Protein AF-A0A381TWY5-F1 (afdb_monomer)

Foldseek 3Di:
DDDDPQKDKDKDFDPDDDPFDKKKWKWKAFLVQLEIEIEIPPAPDQDKDWDDVCVVPVVCNQHGIYIYGRADPPWDWDADPAGIKIFRDPPDDDDPPFDWDWDWDPHVQIKIKIWTWNDWAWRMKMKMWGQDPVRTIMIMIMTMTGYDIDTGMIDMHGPDPDPDDPPPPPPDDDDDDDDDDDDDDDDDDDDDDDDDDDDDDDDYDDDDDD

Radius of gyration: 29.08 Å; Cα contacts (8 Å, |Δi|>4): 363; chains: 1; bounding box: 80×57×69 Å

Organism: NCBI:txid408172

Sequen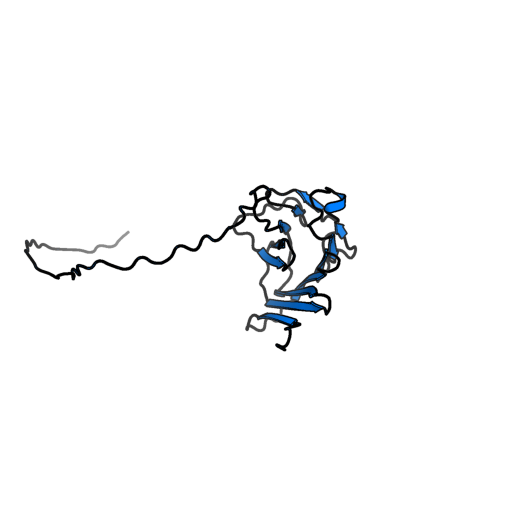ce (210 aa):
KMPVKTKASFEYKTERPVDAPVSQISLIHDLKTNMLLVSKSPVSSAIPQSFNPEAWDSQLHKYPEYLFDGFPATISMESFDAGIQFRIEEEVEIAKQTPFIEMVSPSDPSQKFKMYFKSGNVKSIKSVVKVRKSGSRKTVTRIDFIGEINPIAVHVSLNELPIGAPEKVRTSKEEEPTVGATEKVRTPKEEDDSEVDAKLNDMGGQRIDK

pLDDT: mean 78.01, std 25.11, range [26.86, 98.5]

Structure (mmCIF, N/CA/C/O backbone):
data_AF-A0A381TWY5-F1
#
_entry.id   AF-A0A381TWY5-F1
#
loop_
_atom_site.group_PDB
_atom_site.id
_atom_site.type_symbol
_atom_site.label_atom_id
_atom_site.label_alt_id
_atom_site.label_comp_id
_atom_site.label_asym_id
_atom_site.label_entity_id
_atom_site.label_seq_id
_atom_site.pdbx_PDB_ins_code
_atom_site.Cartn_x
_atom_site.Cartn_y
_atom_site.Cartn_z
_atom_site.occupancy
_atom_site.B_iso_or_equiv
_atom_site.auth_seq_id
_atom_site.auth_comp_id
_atom_site.auth_asym_id
_atom_site.auth_atom_id
_atom_site.pdbx_PDB_model_num
ATOM 1 N N . LYS A 1 1 ? 1.644 6.046 -36.984 1.00 53.06 1 LYS A N 1
ATOM 2 C CA . LYS A 1 1 ? 2.232 5.857 -35.632 1.00 53.06 1 LYS A CA 1
ATOM 3 C C . LYS A 1 1 ? 1.092 6.004 -34.626 1.00 53.06 1 LYS A C 1
ATOM 5 O O . LYS A 1 1 ? 0.533 7.090 -34.561 1.00 53.06 1 LYS A O 1
ATOM 10 N N . MET A 1 2 ? 0.656 4.932 -33.956 1.00 43.31 2 MET A N 1
ATOM 11 C CA . MET A 1 2 ? -0.440 5.042 -32.981 1.00 43.31 2 MET A CA 1
ATOM 12 C C . MET A 1 2 ? 0.017 5.884 -31.777 1.00 43.31 2 MET A C 1
ATOM 14 O O . MET A 1 2 ? 1.168 5.737 -31.354 1.00 43.31 2 MET A O 1
ATOM 18 N N . PRO A 1 3 ? -0.828 6.778 -31.237 1.00 58.69 3 PRO A N 1
ATOM 19 C CA . PRO A 1 3 ? -0.482 7.543 -30.049 1.00 58.69 3 PRO A CA 1
ATOM 20 C C . PRO A 1 3 ? -0.291 6.590 -28.863 1.00 58.69 3 PRO A C 1
ATOM 22 O O . PRO A 1 3 ? -1.192 5.836 -28.498 1.00 58.69 3 PRO A O 1
ATOM 25 N N . VAL A 1 4 ? 0.898 6.615 -28.260 1.00 67.62 4 VAL A N 1
ATOM 26 C CA . VAL A 1 4 ? 1.179 5.854 -27.038 1.00 67.62 4 VAL A CA 1
ATOM 27 C C . VAL A 1 4 ? 0.384 6.498 -25.904 1.00 67.62 4 VAL A C 1
ATOM 29 O O . VAL A 1 4 ? 0.617 7.660 -25.572 1.00 67.62 4 VAL A O 1
ATOM 32 N N . LYS A 1 5 ? -0.563 5.765 -25.305 1.00 70.75 5 LYS A N 1
ATOM 33 C CA . LYS A 1 5 ? -1.260 6.226 -24.097 1.00 70.75 5 LYS A CA 1
ATOM 34 C C . LYS A 1 5 ? -0.246 6.323 -22.956 1.00 70.75 5 LYS A C 1
ATOM 36 O O . LYS A 1 5 ? 0.219 5.316 -22.437 1.00 70.75 5 LYS A O 1
ATOM 41 N N . THR A 1 6 ? 0.097 7.545 -22.562 1.00 86.06 6 THR A N 1
ATOM 42 C CA . THR A 1 6 ? 1.070 7.826 -21.490 1.00 86.06 6 THR A CA 1
ATOM 43 C C . THR A 1 6 ? 0.428 7.940 -20.107 1.00 86.06 6 THR A C 1
ATOM 45 O O . THR A 1 6 ? 1.124 8.118 -19.104 1.00 86.06 6 THR A O 1
ATOM 48 N N . LYS A 1 7 ? -0.904 7.847 -20.036 1.00 91.38 7 LYS A N 1
ATOM 49 C CA . LYS A 1 7 ? -1.681 7.985 -18.807 1.00 91.38 7 LYS A CA 1
ATOM 50 C C . LYS A 1 7 ? -2.947 7.133 -18.872 1.00 91.38 7 LYS A C 1
ATOM 52 O O . LYS A 1 7 ? -3.658 7.165 -19.873 1.00 91.38 7 LYS A O 1
ATOM 57 N N . ALA A 1 8 ? -3.244 6.442 -17.779 1.00 91.44 8 ALA A N 1
ATOM 58 C CA . ALA A 1 8 ? -4.546 5.845 -17.501 1.00 91.44 8 ALA A CA 1
ATOM 59 C C . ALA A 1 8 ? -5.048 6.359 -16.147 1.00 91.44 8 ALA A C 1
ATOM 61 O O . ALA A 1 8 ? -4.241 6.629 -15.254 1.00 91.44 8 ALA A O 1
ATOM 62 N N . SER A 1 9 ? -6.360 6.526 -15.998 1.00 94.12 9 SER A N 1
ATOM 63 C CA . SER A 1 9 ? -6.973 6.979 -14.749 1.00 94.12 9 SER A CA 1
ATOM 64 C C . SER A 1 9 ? -8.269 6.240 -14.460 1.00 94.12 9 SER A C 1
ATOM 66 O O . SER A 1 9 ? -9.012 5.917 -15.382 1.00 94.12 9 SER A O 1
ATOM 68 N N . PHE A 1 10 ? -8.530 6.030 -13.177 1.00 92.69 10 PHE A N 1
ATOM 69 C CA . PHE A 1 10 ? -9.745 5.447 -12.629 1.00 92.69 10 PHE A CA 1
ATOM 70 C C . PHE A 1 10 ? -10.267 6.350 -11.510 1.00 92.69 10 PHE A C 1
ATOM 72 O O . PHE A 1 10 ? -9.474 6.884 -10.729 1.00 92.69 10 PHE A O 1
ATOM 79 N N . GLU A 1 11 ? -11.585 6.508 -11.428 1.00 95.88 11 GLU A N 1
ATOM 80 C CA . GLU A 1 11 ? -12.244 7.249 -10.359 1.00 95.88 11 GLU A CA 1
ATOM 81 C C . GLU A 1 11 ? -13.540 6.552 -9.940 1.00 95.88 11 GLU A C 1
ATOM 83 O O . GLU A 1 11 ? -14.356 6.170 -10.774 1.00 95.88 11 GLU A O 1
ATOM 88 N N . TYR A 1 12 ? -13.714 6.421 -8.629 1.00 93.31 12 TYR A N 1
ATOM 89 C CA . TYR A 1 12 ? -14.943 6.038 -7.951 1.00 93.31 12 TYR A CA 1
ATOM 90 C C . TYR A 1 12 ? -15.274 7.118 -6.921 1.00 93.31 12 TYR A C 1
ATOM 92 O O . TYR A 1 12 ? -14.377 7.618 -6.234 1.00 93.31 12 TYR A O 1
ATOM 100 N N . LYS A 1 13 ? -16.555 7.460 -6.781 1.00 93.06 13 LYS A N 1
ATOM 101 C CA . LYS A 1 13 ? -17.031 8.408 -5.774 1.00 93.06 13 LYS A CA 1
ATOM 102 C C . LYS A 1 13 ? -18.464 8.072 -5.372 1.00 93.06 13 LYS A C 1
ATOM 104 O O . LYS A 1 13 ? -19.284 7.739 -6.218 1.00 93.06 13 LYS A O 1
ATOM 109 N N . THR A 1 14 ? -18.757 8.199 -4.086 1.00 88.31 14 THR A N 1
ATOM 110 C CA . THR A 1 14 ? -20.124 8.131 -3.560 1.00 88.31 14 THR A CA 1
ATOM 111 C C . THR A 1 14 ? -20.886 9.426 -3.861 1.00 88.31 14 THR A C 1
ATOM 113 O O . THR A 1 14 ? -20.337 10.525 -3.771 1.00 88.31 14 THR A O 1
ATOM 116 N N . GLU A 1 15 ? -22.159 9.309 -4.238 1.00 80.81 15 GLU A N 1
ATOM 117 C CA . GLU A 1 15 ? -22.981 10.465 -4.635 1.00 80.81 15 GLU A CA 1
ATOM 118 C C . GLU A 1 15 ? -23.488 11.288 -3.448 1.00 80.81 15 GLU A C 1
ATOM 120 O O . GLU A 1 15 ? -23.804 12.467 -3.597 1.00 80.81 15 GLU A O 1
ATOM 125 N N . ARG A 1 16 ? -23.557 10.688 -2.253 1.00 71.31 16 ARG A N 1
ATOM 126 C CA . ARG A 1 16 ? -24.100 11.366 -1.076 1.00 71.31 16 ARG A CA 1
ATOM 127 C C . ARG A 1 16 ? -23.114 12.426 -0.577 1.00 71.31 16 ARG A C 1
ATOM 129 O O . ARG A 1 16 ? -21.971 12.082 -0.266 1.00 71.31 16 ARG A O 1
ATOM 136 N N . PRO A 1 17 ? -23.534 13.698 -0.450 1.00 66.31 17 PRO A N 1
ATOM 137 C CA . PRO A 1 17 ? -22.770 14.677 0.300 1.00 66.31 17 PRO A CA 1
ATOM 138 C C . PRO A 1 17 ? -22.699 14.185 1.741 1.00 66.31 17 PRO A C 1
ATOM 140 O O . PRO A 1 17 ? -23.728 13.980 2.383 1.00 66.31 17 PRO A O 1
ATOM 143 N N . VAL A 1 18 ? -21.488 13.951 2.232 1.00 69.81 18 VAL A N 1
ATOM 144 C CA . VAL A 1 18 ? -21.274 13.616 3.635 1.00 69.81 18 VAL A CA 1
ATOM 145 C C . VAL A 1 18 ? -20.377 14.680 4.224 1.00 69.81 18 VAL A C 1
ATOM 147 O O . VAL A 1 18 ? -19.217 14.812 3.821 1.00 69.81 18 VAL A O 1
ATOM 150 N N . ASP A 1 19 ? -20.948 15.436 5.155 1.00 71.38 19 ASP A N 1
ATOM 151 C CA . ASP A 1 19 ? -20.286 16.501 5.903 1.00 71.38 19 ASP A CA 1
ATOM 152 C C . ASP A 1 19 ? -19.608 15.911 7.150 1.00 71.38 19 ASP A C 1
ATOM 154 O O . ASP A 1 19 ? -19.902 16.247 8.293 1.00 71.38 19 ASP A O 1
ATOM 158 N N . ALA A 1 20 ? -18.759 14.911 6.915 1.00 73.06 20 ALA A N 1
ATOM 159 C CA . ALA A 1 20 ? -17.992 14.224 7.946 1.00 73.06 20 ALA A CA 1
ATOM 160 C C . ALA A 1 20 ? -16.4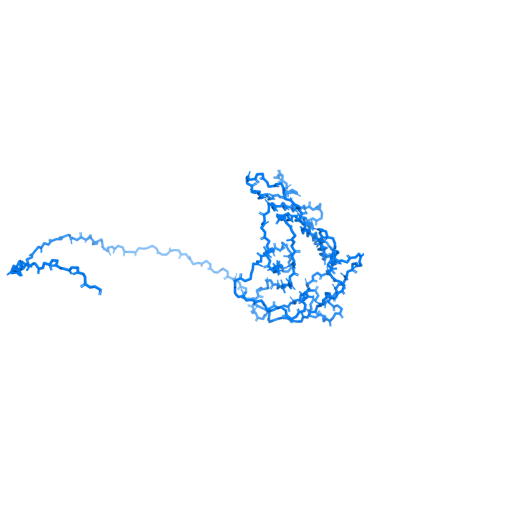90 14.412 7.692 1.00 73.06 20 ALA A C 1
ATOM 162 O O . ALA A 1 20 ? -16.089 14.602 6.534 1.00 73.06 20 ALA A O 1
ATOM 163 N N . PRO A 1 21 ? -15.653 14.306 8.743 1.00 76.56 21 PRO A N 1
ATOM 164 C CA . PRO A 1 21 ? -14.203 14.300 8.598 1.00 76.56 21 PRO A CA 1
ATOM 165 C C . PRO A 1 21 ? -13.758 13.291 7.538 1.00 76.56 21 PRO A C 1
ATOM 167 O O . PRO A 1 21 ? -14.343 12.215 7.419 1.00 76.56 21 PRO A O 1
ATOM 170 N N . VAL A 1 22 ? -12.737 13.640 6.758 1.00 86.62 22 VAL A N 1
ATOM 171 C CA . VAL A 1 22 ? -12.194 12.760 5.720 1.00 86.62 22 VAL A CA 1
ATOM 172 C C . VAL A 1 22 ? -10.827 12.271 6.155 1.00 86.62 22 VAL A C 1
ATOM 174 O O . VAL A 1 22 ? -9.908 13.073 6.305 1.00 86.62 22 VAL A O 1
ATOM 177 N N . SER A 1 23 ? -10.696 10.956 6.305 1.00 95.00 23 SER A N 1
ATOM 178 C CA . SER A 1 23 ? -9.384 10.313 6.363 1.00 95.00 23 SER A CA 1
ATOM 179 C C . SER A 1 23 ? -8.945 9.896 4.969 1.00 95.00 23 SER A C 1
ATOM 181 O O . SER A 1 23 ? -9.775 9.584 4.115 1.00 95.00 23 SER A O 1
ATOM 183 N N . GLN A 1 24 ? -7.640 9.854 4.736 1.00 96.56 24 GLN A N 1
ATOM 184 C CA . GLN A 1 24 ? -7.063 9.514 3.446 1.00 96.56 24 GLN A CA 1
ATOM 185 C C . GLN A 1 24 ? -5.972 8.458 3.590 1.00 96.56 24 GLN A C 1
ATOM 187 O O . GLN A 1 24 ? -5.116 8.560 4.466 1.00 96.56 24 GLN A O 1
ATOM 192 N N . ILE A 1 25 ? -5.969 7.500 2.664 1.00 97.88 25 ILE A N 1
ATOM 193 C CA . ILE A 1 25 ? -4.812 6.662 2.349 1.00 97.88 25 ILE A CA 1
ATOM 194 C C . ILE A 1 25 ? -4.313 7.033 0.951 1.00 97.88 25 ILE A C 1
ATOM 196 O O . ILE A 1 25 ? -5.089 7.090 -0.005 1.00 97.88 25 ILE A O 1
ATOM 200 N N . SER A 1 26 ? -3.013 7.276 0.812 1.00 97.81 26 SER A N 1
ATOM 201 C CA . SER A 1 26 ? -2.350 7.522 -0.469 1.00 97.81 26 SER A CA 1
ATOM 202 C C . SER A 1 26 ? -1.287 6.461 -0.715 1.00 97.81 26 SER A C 1
ATOM 204 O O . SER A 1 26 ? -0.476 6.189 0.160 1.00 97.81 26 SER A O 1
ATOM 206 N N . LEU A 1 27 ? -1.263 5.895 -1.920 1.00 97.75 27 LEU A N 1
ATOM 207 C CA . LEU A 1 27 ? -0.251 4.940 -2.358 1.00 97.75 27 LEU A CA 1
ATOM 208 C C . LEU A 1 27 ? 0.435 5.455 -3.611 1.00 97.75 27 LEU A C 1
ATOM 210 O O . LEU A 1 27 ? -0.218 5.773 -4.607 1.00 97.75 27 LEU A O 1
ATOM 214 N N . ILE A 1 28 ? 1.760 5.525 -3.570 1.00 97.50 28 ILE A N 1
ATOM 215 C CA . ILE A 1 28 ? 2.581 5.972 -4.688 1.00 97.50 28 ILE A CA 1
ATOM 216 C C . ILE A 1 28 ? 3.656 4.924 -4.948 1.00 97.50 28 ILE A C 1
ATOM 218 O O . ILE A 1 28 ? 4.624 4.843 -4.199 1.00 97.50 28 ILE A O 1
ATOM 222 N N . HIS A 1 29 ? 3.512 4.159 -6.032 1.00 96.50 29 HIS A N 1
ATOM 223 C CA . HIS A 1 29 ? 4.518 3.182 -6.456 1.00 96.50 29 HIS A CA 1
ATOM 224 C C . HIS A 1 29 ? 5.334 3.752 -7.610 1.00 96.50 29 HIS A C 1
ATOM 226 O O . HIS A 1 29 ? 4.797 4.012 -8.693 1.00 96.50 29 HIS A O 1
ATOM 232 N N . ASP A 1 30 ? 6.632 3.949 -7.404 1.00 96.56 30 ASP A N 1
ATOM 233 C CA . ASP A 1 30 ? 7.565 4.234 -8.492 1.00 96.56 30 ASP A CA 1
ATOM 234 C C . ASP A 1 30 ? 8.185 2.927 -8.991 1.00 96.56 30 ASP A C 1
ATOM 236 O O . ASP A 1 30 ? 9.113 2.396 -8.388 1.00 96.56 30 ASP A O 1
ATOM 240 N N . LEU A 1 31 ? 7.690 2.407 -10.118 1.00 94.62 31 LEU A N 1
ATOM 241 C CA . LEU A 1 31 ? 8.168 1.140 -10.684 1.00 94.62 31 LEU A CA 1
ATOM 242 C C . LEU A 1 31 ? 9.551 1.262 -11.336 1.00 94.62 31 LEU A C 1
ATOM 244 O O . LEU A 1 31 ? 10.085 0.267 -11.807 1.00 94.62 31 LEU A O 1
ATOM 248 N N . LYS A 1 32 ? 10.141 2.467 -11.404 1.00 94.31 32 LYS A N 1
ATOM 249 C CA . LYS A 1 32 ? 11.542 2.620 -11.821 1.00 94.31 32 LYS A CA 1
ATOM 250 C C . LYS A 1 32 ? 12.505 2.229 -10.698 1.00 94.31 32 LYS A C 1
ATOM 252 O O . LYS A 1 32 ? 13.530 1.627 -10.982 1.00 94.31 32 LYS A O 1
ATOM 257 N N . THR A 1 33 ? 12.204 2.632 -9.466 1.00 95.00 33 THR A N 1
ATOM 258 C CA . THR A 1 33 ? 13.042 2.376 -8.281 1.00 95.00 33 THR A CA 1
ATOM 259 C C . THR A 1 33 ? 12.492 1.251 -7.410 1.00 95.00 33 THR A C 1
ATOM 261 O O . THR A 1 33 ? 13.089 0.939 -6.395 1.00 95.00 33 THR A O 1
ATOM 264 N N . ASN A 1 34 ? 11.341 0.685 -7.785 1.00 95.44 34 ASN A N 1
ATOM 265 C CA . ASN A 1 34 ? 10.565 -0.270 -7.001 1.00 95.44 34 ASN A CA 1
ATOM 266 C C . ASN A 1 34 ? 10.331 0.189 -5.551 1.00 95.44 34 ASN A C 1
ATOM 268 O O . ASN A 1 34 ? 10.542 -0.561 -4.610 1.00 95.44 34 ASN A O 1
ATOM 272 N N . MET A 1 35 ? 9.891 1.436 -5.370 1.00 96.94 35 MET A N 1
ATOM 273 C CA . MET A 1 35 ? 9.595 1.999 -4.047 1.00 96.94 35 MET A CA 1
ATOM 274 C C . MET A 1 35 ? 8.107 2.331 -3.935 1.00 96.94 35 MET A C 1
ATOM 276 O O . MET A 1 35 ? 7.551 2.983 -4.829 1.00 96.94 35 MET A O 1
ATOM 280 N N . LEU A 1 36 ? 7.472 1.901 -2.846 1.00 97.56 36 LEU A N 1
ATOM 281 C CA . LEU A 1 36 ? 6.066 2.135 -2.535 1.00 97.56 36 LEU A CA 1
ATOM 282 C C . LEU A 1 36 ? 5.933 3.013 -1.284 1.00 97.56 36 LEU A C 1
ATOM 284 O O . LEU A 1 36 ? 6.167 2.571 -0.164 1.00 97.56 36 LEU A O 1
ATOM 288 N N . LEU A 1 37 ? 5.501 4.257 -1.481 1.00 98.31 37 LEU A N 1
ATOM 289 C CA . LEU A 1 37 ? 5.101 5.147 -0.392 1.00 98.31 37 LEU A CA 1
ATOM 290 C C . LEU A 1 37 ? 3.625 4.917 -0.063 1.00 98.31 37 LEU A C 1
ATOM 292 O O . LEU A 1 37 ? 2.772 5.031 -0.948 1.00 98.31 37 LEU A O 1
ATOM 296 N N . VAL A 1 38 ? 3.338 4.648 1.206 1.00 98.25 38 VAL A N 1
ATOM 297 C CA . VAL A 1 38 ? 1.997 4.503 1.769 1.00 98.25 38 VAL A CA 1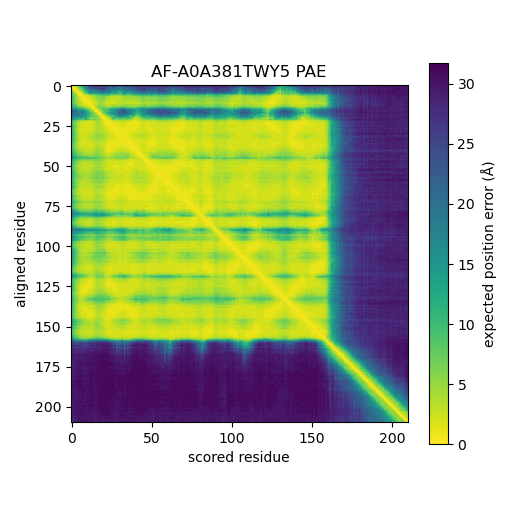
ATOM 298 C C . VAL A 1 38 ? 1.817 5.581 2.833 1.00 98.25 38 VAL A C 1
ATOM 300 O O . VAL A 1 38 ? 2.501 5.573 3.850 1.00 98.25 38 VAL A O 1
ATOM 303 N N . SER A 1 39 ? 0.893 6.510 2.613 1.00 98.19 39 SER A N 1
ATOM 304 C CA . SER A 1 39 ? 0.638 7.622 3.533 1.00 98.19 39 SER A CA 1
ATOM 305 C C . SER A 1 39 ? -0.776 7.561 4.095 1.00 98.19 39 SER A C 1
ATOM 307 O O . SER A 1 39 ? -1.715 7.269 3.351 1.00 98.19 39 SER A O 1
ATOM 309 N N . LYS A 1 40 ? -0.936 7.898 5.377 1.00 96.94 40 LYS A N 1
ATOM 310 C CA . LYS A 1 40 ? -2.227 8.054 6.057 1.00 96.94 40 LYS A CA 1
ATOM 311 C C . LYS A 1 40 ? -2.402 9.485 6.571 1.00 96.94 40 LYS A C 1
ATOM 313 O O . LYS A 1 40 ? -1.478 10.070 7.125 1.00 96.94 40 LYS A O 1
ATOM 318 N N . SER A 1 41 ? -3.607 10.031 6.428 1.00 96.00 41 SER A N 1
ATOM 319 C CA . SER A 1 41 ? -4.021 11.294 7.046 1.00 96.00 41 SER A CA 1
ATOM 320 C C . SER A 1 41 ? -5.405 11.138 7.696 1.00 96.00 41 SER A C 1
ATOM 322 O O . SER A 1 41 ? -6.269 10.528 7.065 1.00 96.00 41 SER A O 1
ATOM 324 N N . PRO A 1 42 ? -5.646 11.647 8.919 1.00 94.69 42 PRO A N 1
ATOM 325 C CA . PRO A 1 42 ? -4.666 12.267 9.815 1.00 94.69 42 PRO A CA 1
ATOM 326 C C . PRO A 1 42 ? -3.576 11.275 10.251 1.00 94.69 42 PRO A C 1
ATOM 328 O O . PRO A 1 42 ? -3.772 10.058 10.201 1.00 94.69 42 PRO A O 1
ATOM 331 N N . VAL A 1 43 ? -2.409 11.794 10.636 1.00 94.56 43 VAL A N 1
ATOM 332 C CA . VAL A 1 43 ? -1.250 10.971 11.009 1.00 94.56 43 VAL A CA 1
ATOM 333 C C . VAL A 1 43 ? -1.431 10.363 12.402 1.00 94.56 43 VAL A C 1
ATOM 335 O O . VAL A 1 43 ? -1.875 11.044 13.321 1.00 94.56 43 VAL A O 1
ATOM 338 N N . SER A 1 44 ? -1.078 9.088 12.567 1.00 90.88 44 SER A N 1
ATOM 339 C CA . SER A 1 44 ? -0.995 8.425 13.881 1.00 90.88 44 SER A CA 1
ATOM 340 C C . SER A 1 44 ? 0.374 8.624 14.545 1.00 90.88 44 SER A C 1
ATOM 342 O O . SER A 1 44 ? 0.477 8.628 15.765 1.00 90.88 44 SER A O 1
ATOM 344 N N . SER A 1 45 ? 1.424 8.814 13.744 1.00 91.69 45 SER A N 1
ATOM 345 C CA . SER A 1 45 ? 2.767 9.212 14.174 1.00 91.69 45 SER A CA 1
ATOM 346 C C . SER A 1 45 ? 3.354 10.173 13.146 1.00 91.69 45 SER A C 1
ATOM 348 O O . SER A 1 45 ? 3.064 10.058 11.956 1.00 91.69 45 SER A O 1
ATOM 350 N N . ALA A 1 46 ? 4.204 11.094 13.596 1.00 88.94 46 ALA A N 1
ATOM 351 C CA . ALA A 1 46 ? 4.957 11.991 12.721 1.00 88.94 46 ALA A CA 1
ATOM 352 C C . ALA A 1 46 ? 6.278 11.380 12.211 1.00 88.94 46 ALA A C 1
ATOM 354 O O . ALA A 1 46 ? 6.990 12.039 11.460 1.00 88.94 46 ALA A O 1
ATOM 355 N N . ILE A 1 47 ? 6.633 10.161 12.641 1.00 94.69 47 ILE A N 1
ATOM 356 C CA . ILE A 1 47 ? 7.896 9.495 12.291 1.00 94.69 47 ILE A CA 1
ATOM 357 C C . ILE A 1 47 ? 7.632 8.429 11.216 1.00 94.69 47 ILE A C 1
ATOM 359 O O . ILE A 1 47 ? 7.051 7.388 11.546 1.00 94.69 47 ILE A O 1
ATOM 363 N N . PRO A 1 48 ? 8.075 8.635 9.962 1.00 96.62 48 PRO A N 1
ATOM 364 C CA . PRO A 1 48 ? 7.951 7.630 8.912 1.00 96.62 48 PRO A CA 1
ATOM 365 C C . PRO A 1 48 ? 8.758 6.366 9.225 1.00 96.62 48 PRO A C 1
ATOM 367 O O . PRO A 1 48 ? 9.841 6.449 9.804 1.00 96.62 48 PRO A O 1
ATOM 370 N N . GLN A 1 49 ? 8.254 5.208 8.799 1.00 97.94 49 GLN A N 1
ATOM 371 C CA . GLN A 1 49 ? 8.913 3.907 8.948 1.00 97.94 49 GLN A CA 1
ATOM 372 C C . GLN A 1 49 ? 9.259 3.338 7.570 1.00 97.94 49 GLN A C 1
ATOM 374 O O . GLN A 1 49 ? 8.402 3.321 6.685 1.00 97.94 49 GLN A O 1
ATOM 379 N N . SER A 1 50 ? 10.499 2.880 7.384 1.00 98.06 50 SER A N 1
ATOM 380 C CA . SER A 1 50 ? 10.940 2.233 6.142 1.00 98.06 50 SER A CA 1
ATOM 381 C C . SER A 1 50 ? 11.196 0.747 6.361 1.00 98.06 50 SER A C 1
ATOM 383 O O . SER A 1 50 ? 11.762 0.353 7.381 1.00 98.06 50 SER A O 1
ATOM 385 N N . PHE A 1 51 ? 10.813 -0.063 5.379 1.00 98.38 51 PHE A N 1
ATOM 386 C CA . PHE A 1 51 ? 11.058 -1.496 5.351 1.00 98.38 51 PHE A CA 1
ATOM 387 C C . PHE A 1 51 ? 11.634 -1.893 3.999 1.00 98.38 51 PHE A C 1
ATOM 389 O O . PHE A 1 51 ? 11.017 -1.663 2.956 1.00 98.38 51 PHE A O 1
ATOM 396 N N . ASN A 1 52 ? 12.799 -2.537 4.031 1.00 97.69 52 ASN A N 1
ATOM 397 C CA . ASN A 1 52 ? 13.438 -3.124 2.863 1.00 97.69 52 ASN A CA 1
ATOM 398 C C . ASN A 1 52 ? 13.385 -4.661 2.978 1.00 97.69 52 ASN A C 1
ATOM 400 O O . ASN A 1 52 ? 14.199 -5.236 3.706 1.00 97.69 52 ASN A O 1
ATOM 404 N N . PRO A 1 53 ? 12.442 -5.332 2.287 1.00 96.94 53 PRO A N 1
ATOM 405 C CA . PRO A 1 53 ? 12.337 -6.787 2.314 1.00 96.94 53 PRO A CA 1
ATOM 406 C C . PRO A 1 53 ? 13.604 -7.501 1.843 1.00 96.94 53 PRO A C 1
ATOM 408 O O . PRO A 1 53 ? 13.963 -8.506 2.437 1.00 96.94 53 PRO A O 1
ATOM 411 N N . GLU A 1 54 ? 14.308 -6.980 0.833 1.00 96.38 54 GLU A N 1
ATOM 412 C CA . GLU A 1 54 ? 15.543 -7.587 0.311 1.00 96.38 54 GLU A CA 1
ATOM 413 C C . GLU A 1 54 ? 16.667 -7.592 1.354 1.00 96.38 54 GLU A C 1
ATOM 415 O O . GLU A 1 54 ? 17.435 -8.548 1.447 1.00 96.38 54 GLU A O 1
ATOM 420 N N . ALA A 1 55 ? 16.747 -6.533 2.165 1.00 96.69 55 ALA A N 1
ATOM 421 C CA . ALA A 1 55 ? 17.710 -6.453 3.259 1.00 96.69 55 ALA A CA 1
ATOM 422 C C . ALA A 1 55 ? 17.378 -7.419 4.409 1.00 96.69 55 ALA A C 1
ATOM 424 O O . ALA A 1 55 ? 18.274 -7.796 5.163 1.00 96.69 55 ALA A O 1
ATOM 425 N N . TRP A 1 56 ? 16.105 -7.799 4.555 1.00 95.19 56 TRP A N 1
ATOM 426 C CA . TRP A 1 56 ? 15.665 -8.788 5.537 1.00 95.19 56 TRP A CA 1
ATOM 427 C C . TRP A 1 56 ? 15.874 -10.224 5.036 1.00 95.19 56 TRP A C 1
ATOM 429 O O . TRP A 1 56 ? 16.435 -11.047 5.755 1.00 95.19 56 TRP A O 1
ATOM 439 N N . ASP A 1 57 ? 15.484 -10.500 3.791 1.00 93.88 57 ASP A N 1
ATOM 440 C CA . ASP A 1 57 ? 15.741 -11.749 3.081 1.00 93.88 57 ASP A CA 1
ATOM 441 C C . ASP A 1 57 ? 15.965 -11.467 1.586 1.00 93.88 57 ASP A C 1
ATOM 443 O O . ASP A 1 57 ? 15.083 -10.985 0.873 1.00 93.88 57 ASP A O 1
ATOM 447 N N . SER A 1 58 ? 17.144 -11.843 1.087 1.00 94.19 58 SER A N 1
ATOM 448 C CA . SER A 1 58 ? 17.536 -11.716 -0.325 1.00 94.19 58 SER A CA 1
ATOM 449 C C . SER A 1 58 ? 16.557 -12.357 -1.325 1.00 94.19 58 SER A C 1
ATOM 451 O O . SER A 1 58 ? 16.475 -11.933 -2.482 1.00 94.19 58 SER A O 1
ATOM 453 N N . GLN A 1 59 ? 15.777 -13.362 -0.913 1.00 92.00 59 GLN A N 1
ATOM 454 C CA . GLN A 1 59 ? 14.753 -13.971 -1.769 1.00 92.00 59 GLN A CA 1
ATOM 455 C C . GLN A 1 59 ? 13.589 -13.012 -2.060 1.00 92.00 59 GLN A C 1
ATOM 457 O O . GLN A 1 59 ? 12.872 -13.189 -3.044 1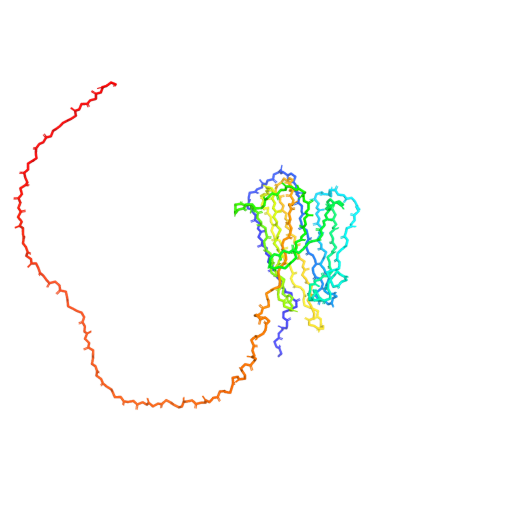.00 92.00 59 GLN A O 1
ATOM 462 N N . LEU A 1 60 ? 13.439 -11.948 -1.268 1.00 93.31 60 LEU A N 1
ATOM 463 C CA . LEU A 1 60 ? 12.389 -10.942 -1.401 1.00 93.31 60 LEU A CA 1
ATOM 464 C C . LEU A 1 60 ? 12.787 -9.749 -2.289 1.00 93.31 60 LEU A C 1
ATOM 466 O O . LEU A 1 60 ? 12.049 -8.769 -2.332 1.00 93.31 60 LEU A O 1
ATOM 470 N N . HIS A 1 61 ? 13.884 -9.830 -3.053 1.00 93.25 61 HIS A N 1
ATOM 471 C CA . HIS A 1 61 ? 14.383 -8.769 -3.956 1.00 93.25 61 HIS A CA 1
ATOM 472 C C . HIS A 1 61 ? 13.365 -8.234 -4.986 1.00 93.25 61 HIS A C 1
ATOM 474 O O . HIS A 1 61 ? 13.553 -7.168 -5.569 1.00 93.25 61 HIS A O 1
ATOM 480 N N . LYS A 1 62 ? 12.275 -8.964 -5.246 1.00 93.81 62 LYS A N 1
ATOM 481 C CA . LYS A 1 62 ? 11.191 -8.516 -6.138 1.00 93.81 62 LYS A CA 1
ATOM 482 C C . LYS A 1 62 ? 10.142 -7.649 -5.437 1.00 93.81 62 LYS A C 1
ATOM 484 O O . LYS A 1 62 ? 9.393 -6.934 -6.107 1.00 93.81 62 LYS A O 1
ATOM 489 N N . TYR A 1 63 ? 10.061 -7.702 -4.108 1.00 95.75 63 TYR A N 1
ATOM 490 C CA . TYR A 1 63 ? 9.191 -6.816 -3.341 1.00 95.75 63 TYR A CA 1
ATOM 491 C C . TYR A 1 63 ? 9.758 -5.389 -3.351 1.00 95.75 63 TYR A C 1
ATOM 493 O O . TYR A 1 63 ? 10.973 -5.209 -3.403 1.00 95.75 63 TYR A O 1
ATOM 501 N N . PRO A 1 64 ? 8.900 -4.357 -3.330 1.00 96.0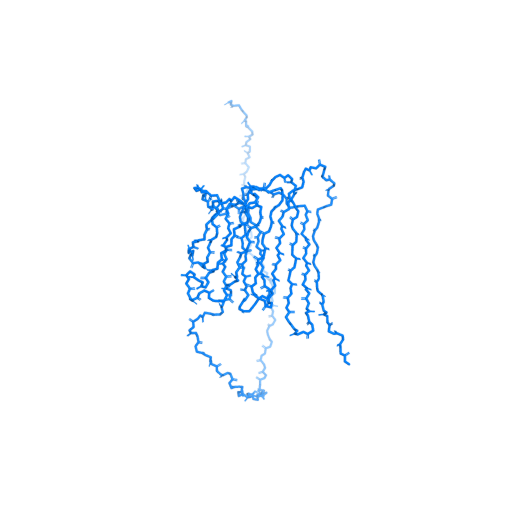0 64 PRO A N 1
ATOM 502 C CA . PRO A 1 64 ? 9.372 -2.987 -3.242 1.00 96.00 64 PRO A CA 1
ATOM 503 C C . PRO A 1 64 ? 9.965 -2.671 -1.870 1.00 96.00 64 PRO A C 1
ATOM 505 O O . PRO A 1 64 ? 9.652 -3.325 -0.877 1.00 96.00 64 PRO A O 1
ATOM 508 N N . GLU A 1 65 ? 10.741 -1.594 -1.806 1.00 97.75 65 GLU A N 1
ATOM 509 C CA . GLU A 1 65 ? 10.964 -0.885 -0.547 1.00 97.75 65 GLU A CA 1
ATOM 510 C C . GLU A 1 65 ? 9.671 -0.158 -0.150 1.00 97.75 65 GLU A C 1
ATOM 512 O O . GLU A 1 65 ? 9.036 0.497 -0.987 1.00 97.75 65 GLU A O 1
ATOM 517 N N . TYR A 1 66 ? 9.271 -0.266 1.115 1.00 98.19 66 TYR A N 1
ATOM 518 C CA . TYR A 1 66 ? 8.057 0.357 1.634 1.00 98.19 66 TYR A CA 1
ATOM 519 C C . TYR A 1 66 ? 8.402 1.510 2.553 1.00 98.19 66 TYR A C 1
ATOM 521 O O . TYR A 1 66 ? 9.157 1.339 3.503 1.00 98.19 66 TYR A O 1
ATOM 529 N N . LEU A 1 67 ? 7.767 2.654 2.323 1.00 98.44 67 LEU A N 1
ATOM 530 C CA . LEU A 1 67 ? 7.814 3.795 3.226 1.00 98.44 67 LEU A CA 1
ATOM 531 C C . LEU A 1 67 ? 6.402 4.063 3.745 1.00 98.44 67 LEU A C 1
ATOM 533 O O . LEU A 1 67 ? 5.526 4.451 2.972 1.00 98.44 67 LEU A O 1
ATOM 537 N N . PHE A 1 68 ? 6.183 3.854 5.038 1.00 98.50 68 PHE A N 1
ATOM 538 C CA . PHE A 1 68 ? 4.928 4.155 5.717 1.00 98.50 68 PHE A CA 1
ATOM 539 C C . PHE A 1 68 ? 5.025 5.513 6.411 1.00 98.50 68 PHE A C 1
ATOM 541 O O . PHE A 1 68 ? 5.861 5.714 7.287 1.00 98.50 68 PHE A O 1
ATOM 548 N N . ASP A 1 69 ? 4.147 6.437 6.031 1.00 98.31 69 ASP A N 1
ATOM 549 C CA . ASP A 1 69 ? 4.066 7.790 6.580 1.00 98.31 69 ASP A CA 1
ATOM 550 C C . ASP A 1 69 ? 2.684 8.035 7.205 1.00 98.31 69 ASP A C 1
ATOM 552 O O . ASP A 1 69 ? 1.648 7.721 6.615 1.00 98.31 69 ASP A O 1
ATOM 556 N N . GLY A 1 70 ? 2.647 8.560 8.426 1.00 97.12 70 GLY A N 1
ATOM 557 C CA . GLY A 1 70 ? 1.404 8.757 9.174 1.00 97.12 70 GLY A CA 1
ATOM 558 C C . GLY A 1 70 ? 0.802 7.499 9.815 1.00 97.12 70 GLY A C 1
ATOM 559 O O . GLY A 1 70 ? -0.331 7.553 10.299 1.00 97.12 70 GLY A O 1
ATOM 560 N N . PHE A 1 71 ? 1.535 6.384 9.852 1.00 97.19 71 PHE A N 1
ATOM 561 C CA . PHE A 1 71 ? 1.168 5.149 10.564 1.00 97.19 71 PHE A CA 1
ATOM 562 C C . PHE A 1 71 ? 1.799 5.110 11.968 1.00 97.19 71 PHE A C 1
ATOM 564 O O . PHE A 1 71 ? 2.749 5.852 12.210 1.00 97.19 71 PHE A O 1
ATOM 571 N N . PRO A 1 72 ? 1.295 4.292 12.913 1.00 95.50 72 PRO A N 1
ATOM 572 C CA . PRO A 1 72 ? 1.955 4.066 14.199 1.00 95.50 72 PRO A CA 1
ATOM 573 C C . PRO A 1 72 ? 3.431 3.682 14.033 1.00 95.50 72 PRO A C 1
ATOM 575 O O . PRO A 1 72 ? 3.772 2.900 13.151 1.00 95.50 72 PRO A O 1
ATOM 578 N N . ALA A 1 73 ? 4.303 4.194 14.906 1.00 94.44 73 ALA A N 1
ATOM 579 C CA . ALA A 1 73 ? 5.733 3.860 14.881 1.00 94.44 73 ALA A CA 1
ATOM 580 C C . ALA A 1 73 ? 6.021 2.394 15.264 1.00 94.44 73 ALA A C 1
ATOM 582 O O . ALA A 1 73 ? 7.126 1.914 15.053 1.00 94.44 73 ALA A O 1
ATOM 583 N N . THR A 1 74 ? 5.028 1.696 15.817 1.00 94.25 74 THR A N 1
ATOM 584 C CA . THR A 1 74 ? 5.073 0.276 16.190 1.00 94.25 74 THR A CA 1
ATOM 585 C C . THR A 1 74 ? 4.784 -0.668 15.022 1.00 94.25 74 THR A C 1
ATOM 587 O O . THR A 1 74 ? 4.793 -1.882 15.212 1.00 94.25 74 THR A O 1
ATOM 590 N N . ILE A 1 75 ? 4.512 -0.144 13.818 1.00 96.56 75 ILE A N 1
ATOM 591 C CA . ILE A 1 75 ? 4.343 -0.985 12.630 1.00 96.56 75 ILE A CA 1
ATOM 592 C C . ILE A 1 75 ? 5.580 -1.870 12.434 1.00 96.56 75 ILE A C 1
ATOM 594 O O . ILE A 1 75 ? 6.715 -1.408 12.542 1.00 96.56 75 ILE A O 1
ATOM 598 N N . SER A 1 76 ? 5.359 -3.146 12.141 1.00 96.00 76 SER A N 1
ATOM 599 C CA . SER A 1 76 ? 6.423 -4.133 11.945 1.00 96.00 76 SER A CA 1
ATOM 600 C C . SER A 1 76 ? 6.187 -4.948 10.680 1.00 96.00 76 SER A C 1
ATOM 602 O O . SER A 1 76 ? 5.058 -5.049 10.203 1.00 96.00 76 SER A O 1
ATOM 604 N N . MET A 1 77 ? 7.264 -5.504 10.125 1.00 97.31 77 MET A N 1
ATOM 605 C CA . MET A 1 77 ? 7.234 -6.394 8.965 1.00 97.31 77 MET A CA 1
ATOM 606 C C . MET A 1 77 ? 7.525 -7.826 9.414 1.00 97.31 77 MET A C 1
ATOM 608 O O . MET A 1 77 ? 8.492 -8.062 10.135 1.00 97.31 77 MET A O 1
ATOM 612 N N . GLU A 1 78 ? 6.706 -8.769 8.963 1.00 94.38 78 GLU A N 1
ATOM 613 C CA . GLU A 1 78 ? 6.808 -10.194 9.279 1.00 94.38 78 GLU A CA 1
ATOM 614 C C . GLU A 1 78 ? 6.506 -11.063 8.049 1.00 94.38 78 GLU A C 1
ATOM 616 O O . GLU A 1 78 ? 5.968 -10.588 7.041 1.00 94.38 78 GLU A O 1
ATOM 621 N N . SER A 1 79 ? 6.865 -12.346 8.111 1.00 89.94 79 SER A N 1
ATOM 622 C CA . SER A 1 79 ? 6.487 -13.319 7.085 1.00 89.94 79 SER A CA 1
ATOM 623 C C . SER A 1 79 ? 5.021 -13.705 7.247 1.00 89.94 79 SER A C 1
ATOM 625 O O . SER A 1 79 ? 4.482 -13.746 8.351 1.00 89.94 79 SER A O 1
ATOM 627 N N . PHE A 1 80 ? 4.378 -14.016 6.128 1.00 86.62 80 PHE A N 1
ATOM 628 C CA . PHE A 1 80 ? 3.008 -14.510 6.079 1.00 86.62 80 PHE A CA 1
ATOM 629 C C . PHE A 1 80 ? 2.911 -15.617 5.022 1.00 86.62 80 PHE A C 1
ATOM 631 O O . PHE A 1 80 ? 3.676 -15.610 4.061 1.00 86.62 80 PHE A O 1
ATOM 638 N N . ASP A 1 81 ? 1.957 -16.543 5.154 1.00 80.44 81 ASP A N 1
ATOM 639 C CA . ASP A 1 81 ? 1.844 -17.755 4.318 1.00 80.44 81 ASP A CA 1
ATOM 640 C C . ASP A 1 81 ? 1.947 -17.509 2.799 1.00 80.44 81 ASP A C 1
ATOM 642 O O . ASP A 1 81 ? 2.418 -18.366 2.055 1.00 80.44 81 ASP A O 1
ATOM 646 N N . ALA A 1 82 ? 1.511 -16.338 2.323 1.00 82.75 82 ALA A N 1
ATOM 647 C CA . ALA A 1 82 ? 1.512 -15.962 0.907 1.00 82.75 82 ALA A CA 1
ATOM 648 C C . ALA A 1 82 ? 2.462 -14.794 0.555 1.00 82.75 82 ALA A C 1
ATOM 650 O O . ALA A 1 82 ? 2.332 -14.208 -0.523 1.00 82.75 82 ALA A O 1
ATOM 651 N N . GLY A 1 83 ? 3.379 -14.410 1.449 1.00 92.94 83 GLY A N 1
ATOM 652 C CA . GLY A 1 83 ? 4.333 -13.325 1.216 1.00 92.94 83 GLY A CA 1
ATOM 653 C C . GLY A 1 83 ? 4.786 -12.622 2.493 1.00 92.94 83 GLY A C 1
ATOM 654 O O . GLY A 1 83 ? 5.311 -13.251 3.407 1.00 92.94 83 GLY A O 1
ATOM 655 N N . ILE A 1 84 ? 4.594 -11.304 2.548 1.00 96.19 84 ILE A N 1
ATOM 656 C CA . ILE A 1 84 ? 4.938 -10.490 3.720 1.00 96.19 84 ILE A CA 1
ATOM 657 C C . ILE A 1 84 ? 3.698 -9.812 4.289 1.00 96.19 84 ILE A C 1
ATOM 659 O O . ILE A 1 84 ? 2.748 -9.499 3.562 1.00 96.19 84 ILE A O 1
ATOM 663 N N . GLN A 1 85 ? 3.728 -9.552 5.587 1.00 95.88 85 GLN A N 1
ATOM 664 C CA . GLN A 1 85 ? 2.708 -8.805 6.298 1.00 95.88 85 GLN A CA 1
ATOM 665 C C . GLN A 1 85 ? 3.340 -7.609 7.007 1.00 95.88 85 GLN A C 1
ATOM 667 O O . GLN A 1 85 ? 4.422 -7.708 7.578 1.00 95.88 85 GLN A O 1
ATOM 672 N N . PHE A 1 86 ? 2.636 -6.481 6.986 1.00 97.44 86 PHE A N 1
ATOM 673 C CA . PHE A 1 86 ? 2.886 -5.370 7.891 1.00 97.44 86 PHE A CA 1
ATOM 674 C C . PHE A 1 86 ? 1.819 -5.378 8.973 1.00 97.44 86 PHE A C 1
ATOM 676 O O . PHE A 1 86 ? 0.635 -5.198 8.670 1.00 97.44 86 PHE A O 1
ATOM 683 N N . ARG A 1 87 ? 2.222 -5.585 10.223 1.00 95.94 87 ARG A N 1
ATOM 684 C CA . ARG A 1 87 ? 1.332 -5.515 11.381 1.00 95.94 87 ARG A CA 1
ATOM 685 C C . ARG A 1 87 ? 1.315 -4.079 11.884 1.00 95.94 87 ARG A C 1
ATOM 687 O O . ARG A 1 87 ? 2.361 -3.555 12.249 1.00 95.94 87 ARG A O 1
ATOM 694 N N . ILE A 1 88 ? 0.153 -3.430 11.828 1.00 95.81 88 ILE A N 1
ATOM 695 C CA . ILE A 1 88 ? -0.015 -2.012 12.192 1.00 95.81 88 ILE A CA 1
ATOM 696 C C . ILE A 1 88 ? -0.583 -1.895 13.604 1.00 95.81 88 ILE A C 1
ATOM 698 O O . ILE A 1 88 ? -0.156 -1.032 14.368 1.00 95.81 88 ILE A O 1
ATOM 702 N N . GLU A 1 89 ? -1.527 -2.771 13.942 1.00 91.12 89 GLU A N 1
ATOM 703 C CA . GLU A 1 89 ? -2.075 -2.898 15.284 1.00 91.12 89 GLU A CA 1
ATOM 704 C C . GLU A 1 89 ? -1.755 -4.280 15.859 1.00 91.12 89 GLU A C 1
ATOM 706 O O . GLU A 1 89 ? -1.892 -5.299 15.178 1.00 91.12 89 GLU A O 1
ATOM 711 N N . GLU A 1 90 ? -1.294 -4.305 17.107 1.00 81.25 90 GLU A N 1
ATOM 712 C CA . GLU A 1 90 ? -0.974 -5.538 17.822 1.00 81.25 90 GLU A CA 1
ATOM 713 C C . GLU A 1 90 ? -2.258 -6.250 18.276 1.00 81.25 90 GLU A C 1
ATOM 715 O O . GLU A 1 90 ? -3.278 -5.615 18.524 1.00 81.25 90 GLU A O 1
ATOM 720 N N . GLU A 1 91 ? -2.207 -7.582 18.371 1.00 78.12 91 GLU A N 1
ATOM 721 C CA . GLU A 1 91 ? -3.267 -8.419 18.967 1.00 78.12 91 GLU A CA 1
ATOM 722 C C . GLU A 1 91 ? -4.651 -8.383 18.280 1.00 78.12 91 GLU A C 1
ATOM 724 O O . GLU A 1 91 ? -5.627 -8.904 18.818 1.00 78.12 91 GLU A O 1
ATOM 729 N N . VAL A 1 92 ? -4.761 -7.837 17.063 1.00 84.25 92 VAL A N 1
ATOM 730 C CA . VAL A 1 92 ? -6.014 -7.863 16.290 1.00 84.25 92 VAL A CA 1
ATOM 731 C C . VAL A 1 92 ? -6.008 -9.005 15.274 1.00 84.25 92 VAL A C 1
ATOM 733 O O . VAL A 1 92 ? -5.255 -8.993 14.300 1.00 84.25 92 VAL A O 1
ATOM 736 N N . GLU A 1 93 ? -6.903 -9.977 15.456 1.00 84.50 93 GLU A N 1
ATOM 737 C CA . GLU A 1 93 ? -7.110 -11.057 14.488 1.00 84.50 93 GLU A CA 1
ATOM 738 C C . GLU A 1 93 ? -7.863 -10.583 13.233 1.00 84.50 93 GLU A C 1
ATOM 740 O O . GLU A 1 93 ? -8.871 -9.871 13.294 1.00 84.50 93 GLU A O 1
ATOM 745 N N . ILE A 1 94 ? -7.405 -11.032 12.061 1.00 88.94 94 ILE A N 1
ATOM 746 C CA . ILE A 1 94 ? -8.071 -10.777 10.779 1.00 88.94 94 ILE A CA 1
ATOM 747 C C . ILE A 1 94 ? -9.078 -11.899 10.516 1.00 88.94 94 ILE A C 1
ATOM 749 O O . ILE A 1 94 ? -8.736 -12.972 10.019 1.00 88.94 94 ILE A O 1
ATOM 753 N N . ALA A 1 95 ? -10.344 -11.639 10.833 1.00 89.19 95 ALA A N 1
ATOM 754 C CA . ALA A 1 95 ? -11.448 -12.539 10.527 1.00 89.19 95 ALA A CA 1
ATOM 755 C C . ALA A 1 95 ? -11.874 -12.456 9.044 1.00 89.19 95 ALA A C 1
ATOM 757 O O . ALA A 1 95 ? -11.549 -11.513 8.320 1.00 89.19 95 ALA A O 1
ATOM 758 N N . LYS A 1 96 ? -12.666 -13.432 8.576 1.00 86.56 96 LYS A N 1
ATOM 759 C CA . LYS A 1 96 ? -13.132 -13.504 7.171 1.00 86.56 96 LYS A CA 1
ATOM 760 C C . LYS A 1 96 ? -13.911 -12.262 6.715 1.00 86.56 96 LYS A C 1
ATOM 762 O O . LYS A 1 96 ? -13.886 -11.919 5.538 1.00 86.56 96 LYS A O 1
ATOM 767 N N . GLN A 1 97 ? -14.610 -11.621 7.641 1.00 89.25 97 GLN A N 1
ATOM 768 C CA . GLN A 1 97 ? -15.464 -10.456 7.434 1.00 89.25 97 GLN A CA 1
ATOM 769 C C . GLN A 1 97 ? -14.739 -9.119 7.646 1.00 89.25 97 GLN A C 1
ATOM 771 O O . GLN A 1 97 ? -15.371 -8.071 7.528 1.00 89.25 97 GLN A O 1
ATOM 776 N N . THR A 1 98 ? -13.442 -9.132 7.976 1.00 93.19 98 THR A N 1
ATOM 777 C CA . THR A 1 98 ? -12.677 -7.900 8.185 1.00 93.19 98 THR A CA 1
ATOM 778 C C . THR A 1 98 ? -12.626 -7.099 6.880 1.00 93.19 98 THR A C 1
ATOM 780 O O . THR A 1 98 ? -12.186 -7.631 5.854 1.00 93.19 98 THR A O 1
ATOM 783 N N . PRO A 1 99 ? -13.068 -5.829 6.879 1.00 93.50 99 PRO A N 1
ATOM 784 C CA . PRO A 1 99 ? -13.099 -5.025 5.669 1.00 93.50 99 PRO A CA 1
ATOM 785 C C . PRO A 1 99 ? -11.678 -4.740 5.182 1.00 93.50 99 PRO A C 1
ATOM 787 O O . PRO A 1 99 ? -10.764 -4.491 5.972 1.00 93.50 99 PRO A O 1
ATOM 790 N N . PHE A 1 100 ? -11.494 -4.755 3.865 1.00 95.38 100 PHE A N 1
ATOM 791 C CA . PHE A 1 100 ? -10.196 -4.522 3.248 1.00 95.38 100 PHE A CA 1
ATOM 792 C C . PHE A 1 100 ? -10.305 -3.753 1.937 1.00 95.38 100 PHE A C 1
ATOM 794 O O . PHE A 1 100 ? -11.345 -3.737 1.279 1.00 95.38 100 PHE A O 1
ATOM 801 N N . ILE A 1 101 ? -9.182 -3.166 1.534 1.00 94.75 101 ILE A N 1
ATOM 802 C CA . ILE A 1 101 ? -8.954 -2.679 0.177 1.00 94.75 101 ILE A CA 1
ATOM 803 C C . ILE A 1 101 ? -7.774 -3.445 -0.395 1.00 94.75 101 ILE A C 1
ATOM 805 O O . ILE A 1 101 ? -6.700 -3.482 0.204 1.00 94.75 101 ILE A O 1
ATOM 809 N N . GLU A 1 102 ? -7.978 -4.041 -1.565 1.00 94.81 102 GLU A N 1
ATOM 810 C CA . GLU A 1 102 ? -6.935 -4.724 -2.320 1.00 94.81 102 GLU A CA 1
ATOM 811 C C . GLU A 1 102 ? -6.609 -3.936 -3.587 1.00 94.81 102 GLU A C 1
ATOM 813 O O . GLU A 1 102 ? -7.496 -3.496 -4.319 1.00 94.81 102 GLU A O 1
ATOM 818 N N . MET A 1 103 ? -5.319 -3.757 -3.848 1.00 91.88 103 MET A N 1
ATOM 819 C CA . MET A 1 103 ? -4.804 -3.168 -5.077 1.00 91.88 103 MET A CA 1
ATOM 820 C C . MET A 1 103 ? -3.793 -4.109 -5.703 1.00 91.88 103 MET A C 1
ATOM 822 O O . MET A 1 103 ? -2.954 -4.678 -5.010 1.00 91.88 103 MET A O 1
ATOM 826 N N . VAL A 1 104 ? -3.836 -4.217 -7.028 1.00 92.38 104 VAL A N 1
ATOM 827 C CA . VAL A 1 104 ? -2.838 -4.959 -7.797 1.00 92.38 104 VAL A CA 1
ATOM 828 C C . VAL A 1 104 ? -1.979 -3.959 -8.556 1.00 92.38 104 VAL A C 1
ATOM 830 O O . VAL A 1 104 ? -2.456 -3.284 -9.471 1.00 92.38 104 VAL A O 1
ATOM 833 N N . SER A 1 105 ? -0.719 -3.819 -8.149 1.00 86.44 105 SER A N 1
ATOM 834 C CA . SER A 1 105 ? 0.242 -2.968 -8.845 1.00 86.44 105 SER A CA 1
ATOM 835 C C . SER A 1 105 ? 0.620 -3.598 -10.186 1.00 86.44 105 SER A C 1
ATOM 837 O O . SER A 1 105 ? 0.837 -4.811 -10.248 1.00 86.44 105 SER A O 1
ATOM 839 N N . PRO A 1 106 ? 0.773 -2.805 -11.264 1.00 86.88 106 PRO A N 1
ATOM 840 C CA . PRO A 1 106 ? 1.243 -3.299 -12.551 1.00 86.88 106 PRO A CA 1
ATOM 841 C C . PRO A 1 106 ? 2.768 -3.541 -12.552 1.00 86.88 106 PRO A C 1
ATOM 843 O O . PRO A 1 106 ? 3.410 -3.375 -13.591 1.00 86.88 106 PRO A O 1
ATOM 846 N N . SER A 1 107 ? 3.361 -3.863 -11.397 1.00 88.69 107 SER A N 1
ATOM 847 C CA . SER A 1 107 ? 4.736 -4.347 -11.275 1.00 88.69 107 SER A CA 1
ATOM 848 C C . SER A 1 107 ? 4.911 -5.682 -12.003 1.00 88.69 107 SER A C 1
ATOM 850 O O . SER A 1 107 ? 3.935 -6.316 -12.418 1.00 88.69 107 SER A O 1
ATOM 852 N N . ASP A 1 108 ? 6.162 -6.090 -12.178 1.00 87.50 108 ASP A N 1
ATOM 853 C CA . ASP A 1 108 ? 6.520 -7.382 -12.756 1.00 87.50 108 ASP A CA 1
ATOM 854 C C . ASP A 1 108 ? 7.509 -8.095 -11.813 1.00 87.50 108 ASP A C 1
ATOM 856 O O . ASP A 1 108 ? 8.645 -7.629 -11.698 1.00 87.50 108 ASP A O 1
ATOM 860 N N . PRO A 1 109 ? 7.080 -9.140 -11.075 1.00 91.50 109 PRO A N 1
ATOM 861 C CA . PRO A 1 109 ? 5.724 -9.702 -11.041 1.00 91.50 109 PRO A CA 1
ATOM 862 C C . PRO A 1 109 ? 4.696 -8.735 -10.431 1.00 91.50 109 PRO A C 1
ATOM 864 O O . PRO A 1 109 ? 5.035 -7.815 -9.680 1.00 91.50 109 PRO A O 1
ATOM 867 N N . SER A 1 110 ? 3.413 -8.931 -10.747 1.00 91.44 110 SER A N 1
ATOM 868 C CA . SER A 1 110 ? 2.345 -8.074 -10.215 1.00 91.44 110 SER A CA 1
ATOM 869 C C . SER A 1 110 ? 2.184 -8.271 -8.714 1.00 91.44 110 SER A C 1
ATOM 871 O O . SER A 1 110 ? 2.045 -9.389 -8.232 1.00 91.44 110 SER A O 1
ATOM 873 N N . GLN A 1 111 ? 2.164 -7.174 -7.973 1.00 92.25 111 GLN A N 1
ATOM 874 C CA . GLN A 1 111 ? 2.073 -7.183 -6.521 1.00 92.25 111 GLN A CA 1
ATOM 875 C C . GLN A 1 111 ? 0.628 -6.943 -6.084 1.00 92.25 111 GLN A C 1
ATOM 877 O O . GLN A 1 111 ? 0.033 -5.933 -6.458 1.00 92.25 111 GLN A O 1
ATOM 882 N N . LYS A 1 112 ? 0.076 -7.829 -5.254 1.00 94.94 112 LYS A N 1
ATOM 883 C CA . LYS A 1 112 ? -1.162 -7.574 -4.511 1.00 94.94 112 LYS A CA 1
ATOM 884 C C . LYS A 1 112 ? -0.815 -6.903 -3.191 1.00 94.94 112 LYS A C 1
ATOM 886 O O . LYS A 1 112 ? 0.002 -7.421 -2.439 1.00 94.94 112 LYS A O 1
ATOM 891 N N . PHE A 1 113 ? -1.453 -5.777 -2.915 1.00 95.81 113 PHE A N 1
ATOM 892 C CA . PHE A 1 113 ? -1.353 -5.028 -1.672 1.00 95.81 113 PHE A CA 1
ATOM 893 C C . PHE A 1 113 ? -2.749 -4.956 -1.056 1.00 95.81 113 PHE A C 1
ATOM 895 O O . PHE A 1 113 ? -3.630 -4.284 -1.597 1.00 95.81 113 PHE A O 1
ATOM 902 N N . LYS A 1 114 ? -2.962 -5.666 0.053 1.00 96.25 114 LYS A N 1
ATOM 903 C CA . LYS A 1 114 ? -4.265 -5.803 0.706 1.00 96.25 114 LYS A CA 1
ATOM 904 C C . LYS A 1 114 ? -4.214 -5.215 2.110 1.00 96.25 114 LYS A C 1
ATOM 906 O O . LYS A 1 114 ? -3.601 -5.797 2.995 1.00 96.25 114 LYS A O 1
ATOM 911 N N . MET A 1 115 ? -4.850 -4.064 2.308 1.00 97.38 115 MET A N 1
ATOM 912 C CA . MET A 1 115 ? -4.915 -3.374 3.599 1.00 97.38 115 MET A CA 1
ATOM 913 C C . MET A 1 115 ? -6.242 -3.676 4.290 1.00 97.38 115 MET A C 1
ATOM 915 O O . MET A 1 115 ? -7.296 -3.474 3.689 1.00 97.38 115 MET A O 1
ATOM 919 N N . TYR A 1 116 ? -6.185 -4.130 5.539 1.00 96.81 116 TYR A N 1
ATOM 920 C CA . TYR A 1 116 ? -7.340 -4.410 6.390 1.00 96.81 116 TYR A CA 1
ATOM 921 C C . TYR A 1 116 ? -7.612 -3.250 7.343 1.00 96.81 116 TYR A C 1
ATOM 923 O O . TYR A 1 116 ? -6.684 -2.578 7.796 1.00 96.81 116 TYR A O 1
ATOM 931 N N . PHE A 1 117 ? -8.880 -3.046 7.681 1.00 95.25 117 PHE A N 1
ATOM 932 C CA . PHE A 1 117 ? -9.335 -1.951 8.533 1.00 95.25 117 PHE A CA 1
ATOM 933 C C . PHE A 1 117 ? -10.265 -2.476 9.629 1.00 95.25 117 PHE A C 1
ATOM 935 O O . PHE A 1 117 ? -10.985 -3.447 9.412 1.00 95.25 117 PHE A O 1
ATOM 942 N N . LYS A 1 118 ? -10.311 -1.808 10.788 1.00 92.62 118 LYS A N 1
ATOM 943 C CA . LYS A 1 118 ? -11.355 -2.072 11.802 1.00 92.62 118 LYS A CA 1
ATOM 944 C C . LYS A 1 118 ? -12.742 -1.702 11.289 1.00 92.62 118 LYS A C 1
ATOM 946 O O . LYS A 1 118 ? -13.722 -2.402 11.519 1.00 92.62 118 LYS A O 1
ATOM 951 N N . SER A 1 119 ? -12.807 -0.571 10.603 1.00 86.44 119 SER A N 1
ATOM 952 C CA . SER A 1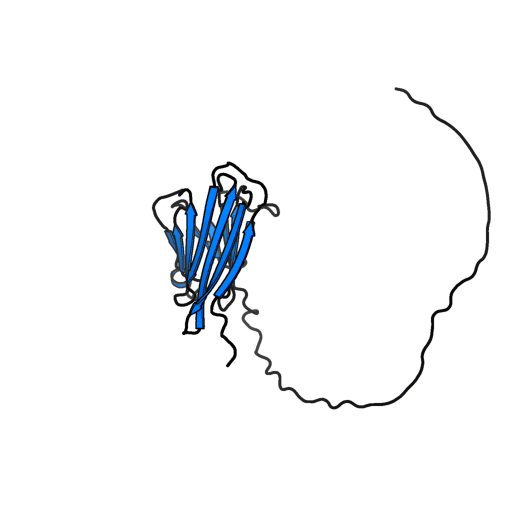 119 ? -13.996 -0.003 9.988 1.00 86.44 119 SER A CA 1
ATOM 953 C C . SER A 1 119 ? -13.565 1.088 9.007 1.00 86.44 119 SER A C 1
ATOM 955 O O . SER A 1 119 ? -12.421 1.553 9.029 1.00 86.44 119 SER A O 1
ATOM 957 N N . GLY A 1 120 ? -14.472 1.489 8.123 1.00 84.81 120 GLY A N 1
ATOM 958 C CA . GLY A 1 120 ? -14.229 2.584 7.193 1.00 84.81 120 GLY A CA 1
ATOM 959 C C . GLY A 1 120 ? -15.208 2.546 6.034 1.00 84.81 120 GLY A C 1
ATOM 960 O O . GLY A 1 120 ? -15.390 1.513 5.396 1.00 84.81 120 GLY A O 1
ATOM 961 N N . ASN A 1 121 ? -15.832 3.685 5.748 1.00 90.25 121 ASN A N 1
ATOM 962 C CA . ASN A 1 121 ? -16.718 3.830 4.599 1.00 90.25 121 ASN A CA 1
ATOM 963 C C . ASN A 1 121 ? -15.974 4.581 3.498 1.00 90.25 121 ASN A C 1
ATOM 965 O O . ASN A 1 121 ? -15.579 5.730 3.692 1.00 90.25 121 ASN A O 1
ATOM 969 N N . VAL A 1 122 ? -15.767 3.950 2.343 1.00 92.88 122 VAL A N 1
ATOM 970 C CA . VAL A 1 122 ? -15.042 4.573 1.227 1.00 92.88 122 VAL A CA 1
ATOM 971 C C . VAL A 1 122 ? -15.879 5.704 0.624 1.00 92.88 122 VAL A C 1
ATOM 973 O O . VAL A 1 122 ? -16.978 5.476 0.121 1.00 92.88 122 VAL A O 1
ATOM 976 N N . LYS A 1 123 ? -15.333 6.923 0.628 1.00 93.62 123 LYS A N 1
ATOM 977 C CA . LYS A 1 123 ? -15.913 8.112 -0.011 1.00 93.62 123 LYS A CA 1
ATOM 978 C C . LYS A 1 123 ? -15.570 8.163 -1.494 1.00 93.62 123 LYS A C 1
ATOM 980 O O . LYS A 1 123 ? -16.462 8.353 -2.323 1.00 93.62 123 LYS A O 1
ATOM 985 N N . SER A 1 124 ? -14.288 8.007 -1.817 1.00 94.62 124 SER A N 1
ATOM 986 C CA . SER A 1 124 ? -13.780 8.012 -3.189 1.00 94.62 124 SER A CA 1
ATOM 987 C C . SER A 1 124 ? -12.469 7.259 -3.330 1.00 94.62 124 SER A C 1
ATOM 989 O O . SER A 1 124 ? -11.668 7.205 -2.404 1.00 94.62 124 SER A O 1
ATOM 991 N N . ILE A 1 125 ? -12.232 6.734 -4.530 1.00 96.00 125 ILE A N 1
ATOM 992 C CA . ILE A 1 125 ? -10.952 6.162 -4.944 1.00 96.00 125 ILE A CA 1
ATOM 993 C C . ILE A 1 125 ? -10.556 6.846 -6.243 1.00 96.00 125 ILE A C 1
ATOM 995 O O . ILE A 1 125 ? -11.322 6.842 -7.201 1.00 96.00 125 ILE A O 1
ATOM 999 N N . LYS A 1 126 ? -9.354 7.414 -6.302 1.00 96.94 126 LYS A N 1
ATOM 1000 C CA . LYS A 1 126 ? -8.776 7.967 -7.529 1.00 96.94 126 LYS A CA 1
ATOM 1001 C C . LYS A 1 126 ? -7.433 7.318 -7.771 1.00 96.94 126 LYS A C 1
ATOM 1003 O O . LYS A 1 126 ? -6.563 7.397 -6.912 1.00 96.94 126 LYS A O 1
ATOM 1008 N N . SER A 1 127 ? -7.240 6.720 -8.938 1.00 95.88 127 SER A N 1
ATOM 1009 C CA . SER A 1 127 ? -5.958 6.132 -9.318 1.00 95.88 127 SER A CA 1
ATOM 1010 C C . SER A 1 127 ? -5.492 6.652 -10.667 1.00 95.88 127 SER A C 1
ATOM 1012 O O . SER A 1 127 ? -6.286 6.860 -11.585 1.00 95.88 127 SER A O 1
ATOM 1014 N N . VAL A 1 128 ? -4.189 6.888 -10.790 1.00 95.94 128 VAL A N 1
ATOM 1015 C CA . VAL A 1 128 ? -3.540 7.308 -12.028 1.00 95.94 128 VAL A CA 1
ATOM 1016 C C . VAL A 1 128 ? -2.285 6.479 -12.240 1.00 95.94 128 VAL A C 1
ATOM 1018 O O . VAL A 1 128 ? -1.393 6.463 -11.395 1.00 95.94 128 VAL A O 1
ATOM 1021 N N . VAL A 1 129 ? -2.172 5.876 -13.420 1.00 94.44 129 VAL A N 1
ATOM 1022 C CA . VAL A 1 129 ? -0.942 5.253 -13.908 1.00 94.44 129 VAL A CA 1
ATOM 1023 C C . VAL A 1 129 ? -0.317 6.186 -14.935 1.00 94.44 129 VAL A C 1
ATOM 1025 O O . VAL A 1 129 ? -0.955 6.547 -15.924 1.00 94.44 129 VAL A O 1
ATOM 1028 N N . LYS A 1 130 ? 0.930 6.595 -14.705 1.00 93.69 130 LYS A N 1
ATOM 1029 C CA . LYS A 1 130 ? 1.725 7.400 -15.640 1.00 93.69 130 LYS A CA 1
ATOM 1030 C C . LYS A 1 130 ? 2.819 6.534 -16.247 1.00 93.69 130 LYS A C 1
ATOM 1032 O O . LYS A 1 130 ? 3.568 5.901 -15.508 1.00 93.69 130 LYS A O 1
ATOM 1037 N N . VAL A 1 131 ? 2.939 6.551 -17.570 1.00 92.94 131 VAL A N 1
ATOM 1038 C CA . VAL A 1 131 ? 3.994 5.858 -18.319 1.00 92.94 131 VAL A CA 1
ATOM 1039 C C . VAL A 1 131 ? 5.033 6.889 -18.753 1.00 92.94 131 VAL A C 1
ATOM 1041 O O . VAL A 1 131 ? 4.706 7.887 -19.399 1.00 92.94 131 VAL A O 1
ATOM 1044 N N . ARG A 1 132 ? 6.291 6.680 -18.364 1.00 89.12 132 ARG A N 1
ATOM 1045 C CA . ARG A 1 132 ? 7.418 7.539 -18.745 1.00 89.12 132 ARG A CA 1
ATOM 1046 C C . ARG A 1 132 ? 7.877 7.216 -20.168 1.00 89.12 132 ARG A C 1
ATOM 1048 O O . ARG A 1 132 ? 7.589 6.148 -20.697 1.00 89.12 132 ARG A O 1
ATOM 1055 N N . LYS A 1 133 ? 8.684 8.105 -20.761 1.00 86.94 133 LYS A N 1
ATOM 1056 C CA . LYS A 1 133 ? 9.332 7.858 -22.067 1.00 86.94 133 LYS A CA 1
ATOM 1057 C C . LYS A 1 133 ? 10.175 6.574 -22.080 1.00 86.94 133 LYS A C 1
ATOM 1059 O O . LYS A 1 133 ? 10.246 5.920 -23.107 1.00 86.94 133 LYS A O 1
ATOM 1064 N N . SER A 1 134 ? 10.771 6.213 -20.941 1.00 85.56 134 SER A N 1
ATOM 1065 C CA . SER A 1 134 ? 11.537 4.975 -20.750 1.00 85.56 134 SER A CA 1
ATOM 1066 C C . SER A 1 134 ? 10.677 3.707 -20.671 1.00 85.56 134 SER A C 1
ATOM 1068 O O . SER A 1 134 ? 11.221 2.632 -20.470 1.00 85.56 134 SER A O 1
ATOM 1070 N N . GLY A 1 135 ? 9.345 3.816 -20.721 1.00 86.25 135 GLY A N 1
ATOM 1071 C CA . GLY A 1 135 ? 8.420 2.700 -20.500 1.00 86.25 135 GLY A CA 1
ATOM 1072 C C . GLY A 1 135 ? 8.147 2.385 -19.025 1.00 86.25 135 GLY A C 1
ATOM 1073 O O . GLY A 1 135 ? 7.146 1.740 -18.716 1.00 86.25 135 GLY A O 1
ATOM 1074 N N . SER A 1 136 ? 8.966 2.889 -18.091 1.00 89.94 136 SER A N 1
ATOM 1075 C CA . SER A 1 136 ? 8.707 2.714 -16.657 1.00 89.94 136 SER A CA 1
ATOM 1076 C C . SER A 1 136 ? 7.442 3.450 -16.215 1.00 89.94 136 SER A C 1
ATOM 1078 O O . SER A 1 136 ? 7.014 4.440 -16.816 1.00 89.94 136 SER A O 1
ATOM 1080 N N . ARG A 1 137 ? 6.819 2.946 -15.153 1.00 93.38 137 ARG A N 1
ATOM 1081 C CA . ARG A 1 137 ? 5.481 3.346 -14.717 1.00 93.38 137 ARG A CA 1
ATOM 1082 C C . ARG A 1 137 ? 5.531 3.956 -13.316 1.00 93.38 137 ARG A C 1
ATOM 1084 O O . ARG A 1 137 ? 6.387 3.611 -12.511 1.00 93.38 137 ARG A O 1
ATOM 1091 N N . LYS A 1 138 ? 4.621 4.881 -13.028 1.00 95.44 138 LYS A N 1
ATOM 1092 C CA . LYS A 1 138 ? 4.366 5.385 -11.673 1.00 95.44 138 LYS A CA 1
ATOM 1093 C C . LYS A 1 138 ? 2.872 5.335 -11.409 1.00 95.44 138 LYS A C 1
ATOM 1095 O O . LYS A 1 138 ? 2.107 5.874 -12.213 1.00 95.44 138 LYS A O 1
ATOM 1100 N N . THR A 1 139 ? 2.470 4.711 -10.311 1.00 96.06 139 THR A N 1
ATOM 1101 C CA . THR A 1 139 ? 1.074 4.689 -9.869 1.00 96.06 139 THR A CA 1
ATOM 1102 C C . THR A 1 139 ? 0.881 5.701 -8.746 1.00 96.06 139 THR A C 1
ATOM 1104 O O . THR A 1 139 ? 1.787 5.955 -7.953 1.00 96.06 139 THR A O 1
ATOM 1107 N N . VAL A 1 140 ? -0.279 6.350 -8.728 1.00 97.19 140 VAL A N 1
ATOM 1108 C CA . VAL A 1 140 ? -0.715 7.229 -7.641 1.00 97.19 140 VAL A CA 1
ATOM 1109 C C . VAL A 1 140 ? -2.173 6.908 -7.378 1.00 97.19 140 VAL A C 1
ATOM 1111 O O . VAL A 1 140 ? -3.017 7.215 -8.219 1.00 97.19 140 VAL A O 1
ATOM 1114 N N . THR A 1 141 ? -2.457 6.311 -6.230 1.00 97.50 141 THR A N 1
ATOM 1115 C CA . THR A 1 141 ? -3.808 6.005 -5.766 1.00 97.50 141 THR A CA 1
ATOM 1116 C C . THR A 1 141 ? -4.100 6.815 -4.512 1.00 97.50 141 THR A C 1
ATOM 1118 O O . THR A 1 141 ? -3.263 6.901 -3.622 1.00 97.50 141 THR A O 1
ATOM 1121 N N . ARG A 1 142 ? -5.282 7.419 -4.443 1.00 97.81 142 ARG A N 1
ATOM 1122 C CA . ARG A 1 142 ? -5.810 8.097 -3.259 1.00 97.81 142 ARG A CA 1
ATOM 1123 C C . ARG A 1 142 ? -7.167 7.515 -2.929 1.00 97.81 142 ARG A C 1
ATOM 1125 O O . ARG A 1 142 ? -8.002 7.376 -3.822 1.00 97.81 142 ARG A O 1
ATOM 1132 N N . ILE A 1 143 ? -7.359 7.187 -1.665 1.00 97.00 143 ILE A N 1
ATOM 1133 C CA . ILE A 1 143 ? -8.588 6.626 -1.129 1.00 97.00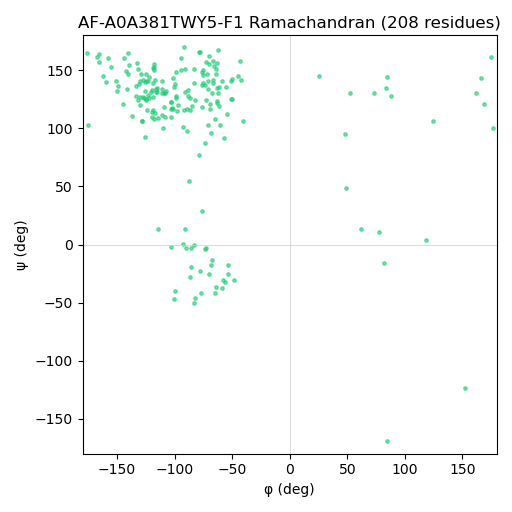 143 ILE A CA 1
ATOM 1134 C C . ILE A 1 143 ? -9.016 7.544 0.001 1.00 97.00 143 ILE A C 1
ATOM 1136 O O . ILE A 1 143 ? -8.309 7.663 0.999 1.00 97.00 143 ILE A O 1
ATOM 1140 N N . ASP A 1 144 ? -10.160 8.184 -0.173 1.00 95.75 144 ASP A N 1
ATOM 1141 C CA . ASP A 1 144 ? -10.773 9.010 0.853 1.00 95.75 144 ASP A CA 1
ATOM 1142 C C . ASP A 1 144 ? -11.866 8.199 1.541 1.00 95.75 144 ASP A C 1
ATOM 1144 O O . ASP A 1 144 ? -12.656 7.515 0.883 1.00 95.75 144 ASP A O 1
ATOM 1148 N N . PHE A 1 145 ? -11.939 8.312 2.859 1.00 94.69 145 PHE A N 1
ATOM 1149 C CA . PHE A 1 145 ? -12.920 7.650 3.703 1.00 94.69 145 PHE A CA 1
ATOM 1150 C C . PHE A 1 145 ? -13.785 8.675 4.421 1.00 94.69 145 PHE A C 1
ATOM 1152 O O . PHE A 1 145 ? -13.369 9.803 4.677 1.00 94.69 145 PHE A O 1
ATOM 1159 N N . ILE A 1 146 ? -15.004 8.268 4.743 1.00 92.94 146 ILE A N 1
ATOM 1160 C CA . ILE A 1 146 ? -15.906 9.001 5.620 1.00 92.94 146 ILE A CA 1
ATOM 1161 C C . ILE A 1 146 ? -15.552 8.621 7.061 1.00 92.94 146 ILE A C 1
ATOM 1163 O O . ILE A 1 146 ? -15.680 7.455 7.435 1.00 92.94 146 ILE A O 1
ATOM 1167 N N . GLY A 1 147 ? -15.161 9.609 7.860 1.00 90.31 147 GLY A N 1
ATOM 1168 C CA . GLY A 1 147 ? -14.749 9.444 9.250 1.00 90.31 147 GLY A CA 1
ATOM 1169 C C . GLY A 1 147 ? -13.280 9.053 9.415 1.00 90.31 147 GLY A C 1
ATOM 1170 O O . GLY A 1 147 ? -12.475 9.112 8.480 1.00 90.31 147 GLY A O 1
ATOM 1171 N N . GLU A 1 148 ? -12.932 8.680 10.644 1.00 89.88 148 GLU A N 1
ATOM 1172 C CA . GLU A 1 148 ? -11.620 8.139 10.992 1.00 89.88 148 GLU A CA 1
ATOM 1173 C C . GLU A 1 148 ? -11.469 6.690 10.514 1.00 89.88 148 GLU A C 1
ATOM 1175 O O . GLU A 1 148 ? -12.434 5.924 10.501 1.00 89.88 148 GLU A O 1
ATOM 1180 N N . ILE A 1 149 ? -10.251 6.314 10.124 1.00 92.56 149 ILE A N 1
ATOM 1181 C CA . ILE A 1 149 ? -9.904 4.941 9.748 1.00 92.56 149 ILE A CA 1
ATOM 1182 C C . ILE A 1 149 ? -8.769 4.411 10.608 1.00 92.56 149 ILE A C 1
ATOM 1184 O O . ILE A 1 149 ? -7.805 5.119 10.901 1.00 92.56 149 ILE A O 1
ATOM 1188 N N . ASN A 1 150 ? -8.853 3.118 10.907 1.00 92.62 150 ASN A N 1
ATOM 1189 C CA . ASN A 1 150 ? -7.854 2.390 11.676 1.00 92.62 150 ASN A CA 1
ATOM 1190 C C . ASN A 1 150 ? -7.395 1.169 10.869 1.00 92.62 150 ASN A C 1
ATOM 1192 O O . ASN A 1 150 ? -8.073 0.135 10.896 1.00 92.62 150 ASN A O 1
ATOM 1196 N N . PRO A 1 151 ? -6.311 1.301 10.080 1.00 95.44 151 PRO A N 1
ATOM 1197 C CA . PRO A 1 151 ? -5.673 0.166 9.427 1.00 95.44 151 PRO A CA 1
ATOM 1198 C C . PRO A 1 151 ? -5.109 -0.803 10.469 1.00 95.44 151 PRO A C 1
ATOM 1200 O O . PRO A 1 151 ? -4.455 -0.370 11.411 1.00 95.44 151 PRO A O 1
ATOM 1203 N N . ILE A 1 152 ? -5.344 -2.099 10.280 1.00 95.88 152 ILE A N 1
ATOM 1204 C CA . ILE A 1 152 ? -4.921 -3.157 11.213 1.00 95.88 152 ILE A CA 1
ATOM 1205 C C . ILE A 1 152 ? -3.649 -3.842 10.714 1.00 95.88 152 ILE A C 1
ATOM 1207 O O . ILE A 1 152 ? -2.698 -4.065 11.460 1.00 95.88 152 ILE A O 1
ATOM 1211 N N . ALA A 1 153 ? -3.640 -4.189 9.430 1.00 96.50 153 ALA A N 1
ATOM 1212 C CA . ALA A 1 153 ? -2.552 -4.916 8.805 1.00 96.50 153 ALA A CA 1
ATOM 1213 C C . ALA A 1 153 ? -2.560 -4.702 7.293 1.00 96.50 153 ALA A C 1
ATOM 1215 O O . ALA A 1 153 ? -3.583 -4.353 6.694 1.00 96.50 153 ALA A O 1
ATOM 1216 N N . VAL A 1 154 ? -1.421 -4.966 6.667 1.00 97.31 154 VAL A N 1
ATOM 1217 C CA . VAL A 1 154 ? -1.281 -5.039 5.214 1.00 97.31 154 VAL A CA 1
ATOM 1218 C C . VAL A 1 154 ? -0.683 -6.384 4.858 1.00 97.31 154 VAL A C 1
ATOM 1220 O O . VAL A 1 154 ? 0.391 -6.713 5.339 1.00 97.31 154 VAL A O 1
ATOM 1223 N N . HIS A 1 155 ? -1.339 -7.143 3.989 1.00 96.44 155 HIS A N 1
ATOM 1224 C CA . HIS A 1 155 ? -0.763 -8.348 3.400 1.00 96.44 155 HIS A CA 1
ATOM 1225 C C . HIS A 1 155 ? -0.274 -8.025 1.995 1.00 96.44 155 HIS A C 1
ATOM 1227 O O . HIS A 1 155 ? -0.982 -7.378 1.213 1.00 96.44 155 HIS A O 1
ATOM 1233 N N . VAL A 1 156 ? 0.920 -8.503 1.663 1.00 96.44 156 VAL A N 1
ATOM 1234 C CA . VAL A 1 156 ? 1.496 -8.354 0.334 1.00 96.44 156 VAL A CA 1
ATOM 1235 C C . VAL A 1 156 ? 1.945 -9.700 -0.212 1.00 96.44 156 VAL A C 1
ATOM 1237 O O . VAL A 1 156 ? 2.763 -10.395 0.384 1.00 96.44 156 VAL A O 1
ATOM 1240 N N . SER A 1 157 ? 1.474 -10.014 -1.415 1.00 95.06 157 SER A N 1
ATOM 1241 C CA . SER A 1 157 ? 1.893 -11.188 -2.181 1.00 95.06 157 SER A CA 1
ATOM 1242 C C . SER A 1 157 ? 2.287 -10.792 -3.601 1.00 95.06 157 SER A C 1
ATOM 1244 O O . SER A 1 157 ? 1.658 -9.911 -4.196 1.00 95.06 157 SER A O 1
ATOM 1246 N N . LEU A 1 158 ? 3.264 -11.479 -4.182 1.00 92.50 158 LEU A N 1
ATOM 1247 C CA . LEU A 1 158 ? 3.558 -11.383 -5.610 1.00 92.50 158 LEU A CA 1
ATOM 1248 C C . LEU A 1 158 ? 2.759 -12.451 -6.365 1.00 92.50 158 LEU A C 1
ATOM 1250 O O . LEU A 1 158 ? 2.746 -13.618 -5.985 1.00 92.50 158 LEU A O 1
ATOM 1254 N N . ASN A 1 159 ? 2.080 -12.059 -7.441 1.00 84.44 159 ASN A N 1
ATOM 1255 C CA . ASN A 1 159 ? 1.489 -12.992 -8.394 1.00 84.44 159 ASN A CA 1
ATOM 1256 C C . ASN A 1 159 ? 2.599 -13.505 -9.312 1.00 84.44 159 ASN A C 1
ATOM 1258 O O . ASN A 1 159 ? 2.745 -13.048 -10.447 1.00 84.44 159 ASN A O 1
ATOM 1262 N N . GLU A 1 160 ? 3.400 -14.431 -8.810 1.00 67.38 160 GLU A N 1
ATOM 1263 C CA . GLU A 1 160 ? 4.277 -15.225 -9.658 1.00 67.38 160 GLU A CA 1
ATOM 1264 C C . GLU A 1 160 ? 3.474 -16.398 -10.237 1.00 67.38 160 GLU A C 1
ATOM 1266 O O . GLU A 1 160 ? 2.674 -17.025 -9.540 1.00 67.38 160 GLU A O 1
ATOM 1271 N N . LEU A 1 161 ? 3.673 -16.714 -11.520 1.00 44.53 161 LEU A N 1
ATOM 1272 C CA . LEU A 1 161 ? 3.425 -18.088 -11.966 1.00 44.53 161 LEU A CA 1
ATOM 1273 C C . LEU A 1 161 ? 4.341 -18.994 -11.124 1.00 44.53 161 LEU A C 1
ATOM 1275 O O . LEU A 1 161 ? 5.461 -18.572 -10.834 1.00 44.53 161 LEU A O 1
ATOM 1279 N N . PRO A 1 162 ? 3.886 -20.183 -10.690 1.00 39.53 162 PRO A N 1
ATOM 1280 C CA . PRO A 1 162 ? 4.579 -20.959 -9.668 1.00 39.53 162 PRO A CA 1
ATOM 1281 C C . PRO A 1 162 ? 6.059 -21.136 -10.014 1.00 39.53 162 PRO A C 1
ATOM 1283 O O . PRO A 1 162 ? 6.401 -21.612 -11.101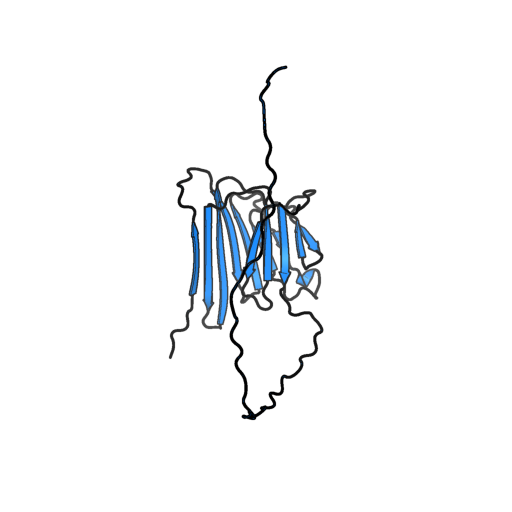 1.00 39.53 162 PRO A O 1
ATOM 1286 N N . ILE A 1 163 ? 6.922 -20.741 -9.076 1.00 42.84 163 ILE A N 1
ATOM 1287 C CA . ILE A 1 163 ? 8.366 -20.959 -9.139 1.00 42.84 163 ILE A CA 1
ATOM 1288 C C . ILE A 1 163 ? 8.586 -22.467 -9.337 1.00 42.84 163 ILE A C 1
ATOM 1290 O O . ILE A 1 163 ? 8.266 -23.261 -8.455 1.00 42.84 163 ILE A O 1
ATOM 1294 N N . GLY A 1 164 ? 9.087 -22.866 -10.512 1.00 40.19 164 GLY A N 1
ATOM 1295 C CA . GLY A 1 164 ? 9.476 -24.252 -10.804 1.00 40.19 164 GLY A CA 1
ATOM 1296 C C . GLY A 1 164 ? 8.738 -24.977 -11.937 1.00 40.19 164 GLY A C 1
ATOM 1297 O O . GLY A 1 164 ? 9.032 -26.148 -12.169 1.00 40.19 164 GLY A O 1
ATOM 1298 N N . ALA A 1 165 ? 7.829 -24.346 -12.687 1.00 35.03 165 ALA A N 1
ATOM 1299 C CA . ALA A 1 165 ? 7.333 -24.964 -13.922 1.00 35.03 165 ALA A CA 1
ATOM 1300 C C . ALA A 1 165 ? 8.395 -24.833 -15.038 1.00 35.03 165 ALA A C 1
ATOM 1302 O O . ALA A 1 165 ? 8.724 -23.703 -15.406 1.00 35.03 165 ALA A O 1
ATOM 1303 N N . PRO A 1 166 ? 8.944 -25.931 -15.602 1.00 34.75 166 PRO A N 1
ATOM 1304 C CA . PRO A 1 166 ? 9.839 -25.821 -16.744 1.00 34.75 166 PRO A CA 1
ATOM 1305 C C . PRO A 1 166 ? 9.069 -25.205 -17.910 1.00 34.75 166 PRO A C 1
ATOM 1307 O O . PRO A 1 166 ? 7.966 -25.644 -18.250 1.00 34.75 166 PRO A O 1
ATOM 1310 N N . GLU A 1 167 ? 9.666 -24.180 -18.509 1.00 39.69 167 GLU A N 1
ATOM 1311 C CA . GLU A 1 167 ? 9.199 -23.523 -19.720 1.00 39.69 167 GLU A CA 1
ATOM 1312 C C . GLU A 1 167 ? 9.076 -24.573 -20.836 1.00 39.69 167 GLU A C 1
ATOM 1314 O O . GLU A 1 167 ? 10.033 -24.896 -21.540 1.00 39.69 167 GLU A O 1
ATOM 1319 N N . LYS A 1 168 ? 7.891 -25.178 -20.986 1.00 35.91 168 LYS A N 1
ATOM 1320 C CA . LYS A 1 168 ? 7.580 -25.970 -22.174 1.00 35.91 168 LYS A CA 1
ATOM 1321 C C . LYS A 1 168 ? 7.476 -24.992 -23.333 1.00 35.91 168 LYS A C 1
ATOM 1323 O O . LYS A 1 168 ? 6.424 -24.394 -23.558 1.00 35.91 168 LYS A O 1
ATOM 1328 N N . VAL A 1 169 ? 8.586 -24.862 -24.053 1.00 35.53 169 VAL A N 1
ATOM 1329 C CA . VAL A 1 169 ? 8.668 -24.328 -25.411 1.00 35.53 169 VAL A CA 1
ATOM 1330 C C . VAL A 1 169 ? 7.476 -24.875 -26.195 1.00 35.53 169 VAL A C 1
ATOM 1332 O O . VAL A 1 169 ? 7.411 -26.063 -26.513 1.00 35.53 169 VAL A O 1
ATOM 1335 N N . ARG A 1 170 ? 6.486 -24.019 -26.460 1.00 36.41 170 ARG A N 1
ATOM 1336 C CA . ARG A 1 170 ? 5.392 -24.337 -27.376 1.00 36.41 170 ARG A CA 1
ATOM 1337 C C . ARG A 1 170 ? 5.958 -24.269 -28.789 1.00 36.41 170 ARG A C 1
ATOM 1339 O O . ARG A 1 170 ? 5.908 -23.225 -29.428 1.00 36.41 170 ARG A O 1
ATOM 1346 N N . THR A 1 171 ? 6.510 -25.374 -29.276 1.00 29.45 171 THR A N 1
ATOM 1347 C CA . THR A 1 171 ? 6.643 -25.594 -30.714 1.00 29.45 171 THR A CA 1
ATOM 1348 C C . THR A 1 171 ? 5.248 -25.854 -31.268 1.00 29.45 171 THR A C 1
ATOM 1350 O O . THR A 1 171 ? 4.665 -26.919 -31.086 1.00 29.45 171 THR A O 1
ATOM 1353 N N . SER A 1 172 ? 4.686 -24.838 -31.913 1.00 35.94 172 SER A N 1
ATOM 1354 C CA . SER A 1 172 ? 3.521 -24.964 -32.779 1.00 35.94 172 SER A CA 1
ATOM 1355 C C . SER A 1 172 ? 3.863 -25.908 -33.931 1.00 35.94 172 SER A C 1
ATOM 1357 O O . SER A 1 172 ? 4.566 -25.520 -34.862 1.00 35.94 172 SER A O 1
ATOM 1359 N N . LYS A 1 173 ? 3.392 -27.156 -33.857 1.00 33.19 173 LYS A N 1
ATOM 1360 C CA . LYS A 1 173 ? 3.147 -27.943 -35.064 1.00 33.19 173 LYS A CA 1
ATOM 1361 C C . LYS A 1 173 ? 1.740 -27.605 -35.540 1.00 33.19 173 LYS A C 1
ATOM 1363 O O . LYS A 1 173 ? 0.777 -27.817 -34.810 1.00 33.19 173 LYS A O 1
ATOM 1368 N N . GLU A 1 174 ? 1.681 -27.006 -36.723 1.00 37.47 174 GLU A N 1
ATOM 1369 C CA . GLU A 1 174 ? 0.493 -26.919 -37.570 1.00 37.47 174 GLU A CA 1
ATOM 1370 C C . GLU A 1 174 ? -0.115 -28.314 -37.727 1.00 37.47 174 GLU A C 1
ATOM 1372 O O . GLU A 1 174 ? 0.572 -29.252 -38.133 1.00 37.47 174 GLU A O 1
ATOM 1377 N N . GLU A 1 175 ? -1.394 -28.444 -37.394 1.00 34.72 175 GLU A N 1
ATOM 1378 C CA . GLU A 1 175 ? -2.209 -29.591 -37.773 1.00 34.72 175 GLU A CA 1
ATOM 1379 C C . GLU A 1 175 ? -3.229 -29.068 -38.795 1.00 34.72 175 GLU A C 1
ATOM 1381 O O . GLU A 1 175 ? -4.055 -28.207 -38.481 1.00 34.72 175 GLU A O 1
ATOM 1386 N N . GLU A 1 176 ? -3.083 -29.497 -40.052 1.00 34.56 176 GLU A N 1
ATOM 1387 C CA . GLU A 1 176 ? -4.007 -29.176 -41.145 1.00 34.56 176 GLU A CA 1
ATOM 1388 C C . GLU A 1 176 ? -5.405 -29.774 -40.894 1.00 34.56 176 GLU A C 1
ATOM 1390 O O . GLU A 1 176 ? -5.527 -30.841 -40.283 1.00 34.56 176 GLU A O 1
ATOM 1395 N N . PRO A 1 177 ? -6.484 -29.146 -41.401 1.00 30.58 177 PRO A N 1
ATOM 1396 C CA . PRO A 1 177 ? -7.834 -29.639 -41.198 1.00 30.58 177 PRO A CA 1
ATOM 1397 C C . PRO A 1 177 ? -8.154 -30.752 -42.204 1.00 30.58 177 PRO A C 1
ATOM 1399 O O . PRO A 1 177 ? -8.111 -30.546 -43.416 1.00 30.58 177 PRO A O 1
ATOM 1402 N N . THR A 1 178 ? -8.562 -31.922 -41.716 1.00 28.42 178 THR A N 1
ATOM 1403 C CA . THR A 1 178 ? -9.204 -32.944 -42.553 1.00 28.42 178 THR A CA 1
ATOM 1404 C C . THR A 1 178 ? -10.721 -32.769 -42.517 1.00 28.42 178 THR A C 1
ATOM 1406 O O . THR A 1 178 ? -11.374 -32.882 -41.482 1.00 28.42 178 THR A O 1
ATOM 1409 N N . VAL A 1 179 ? -11.286 -32.455 -43.684 1.00 32.59 179 VAL A N 1
ATOM 1410 C CA . VAL A 1 179 ? -12.726 -32.371 -43.943 1.00 32.59 179 VAL A CA 1
ATOM 1411 C C . VAL A 1 179 ? -13.254 -33.744 -44.361 1.00 32.59 179 VAL A C 1
ATOM 1413 O O . VAL A 1 179 ? -12.729 -34.340 -45.296 1.00 32.59 179 VAL A O 1
ATOM 1416 N N . GLY A 1 180 ? -14.374 -34.161 -43.757 1.00 26.86 180 GLY A N 1
ATOM 1417 C CA . GLY A 1 180 ? -15.423 -34.916 -44.454 1.00 26.86 180 GLY A CA 1
ATOM 1418 C C . GLY A 1 180 ? -15.828 -36.264 -43.850 1.00 26.86 180 GLY A C 1
ATOM 1419 O O . GLY A 1 180 ? -15.131 -37.251 -44.041 1.00 26.86 180 GLY A O 1
ATOM 1420 N N . ALA A 1 181 ? -17.011 -36.315 -43.222 1.00 29.20 181 ALA A N 1
ATOM 1421 C CA . ALA A 1 181 ? -18.153 -37.137 -43.671 1.00 29.20 181 ALA A CA 1
ATOM 1422 C C . ALA A 1 181 ? -19.342 -37.052 -42.681 1.00 29.20 181 ALA A C 1
ATOM 1424 O O . ALA A 1 181 ? -19.348 -37.667 -41.624 1.00 29.20 181 ALA A O 1
ATOM 1425 N N . THR A 1 182 ? -20.315 -36.217 -43.059 1.00 31.91 182 THR A N 1
ATOM 1426 C CA . THR A 1 182 ? -21.790 -36.369 -43.033 1.00 31.91 182 THR A CA 1
ATOM 1427 C C . THR A 1 182 ? -22.549 -37.296 -42.060 1.00 31.91 182 THR A C 1
ATOM 1429 O O . THR A 1 182 ? -22.234 -38.466 -41.897 1.00 31.91 182 THR A O 1
ATOM 1432 N N . GLU A 1 183 ? -23.730 -36.761 -41.692 1.00 28.02 183 GLU A N 1
ATOM 1433 C CA . GLU A 1 183 ? -24.958 -37.364 -41.122 1.00 28.02 183 GLU A CA 1
ATOM 1434 C C . GLU A 1 183 ? -24.979 -37.582 -39.593 1.00 28.02 183 GLU A C 1
ATOM 1436 O O . GLU A 1 183 ? -24.036 -38.087 -39.012 1.00 28.02 183 GLU A O 1
ATOM 1441 N N . LYS A 1 184 ? -26.035 -37.253 -38.833 1.00 30.92 184 LYS A N 1
ATOM 1442 C CA . LYS A 1 184 ? -27.434 -36.933 -39.158 1.00 30.92 184 LYS A CA 1
ATOM 1443 C C . LYS A 1 184 ? -28.063 -36.159 -37.990 1.00 30.92 184 LYS A C 1
ATOM 1445 O O . LYS A 1 184 ? -27.861 -36.493 -36.826 1.00 30.92 184 LYS A O 1
ATOM 1450 N N . VAL A 1 185 ? -28.867 -35.159 -38.334 1.00 33.84 185 VAL A N 1
ATOM 1451 C CA . VAL A 1 185 ? -29.740 -34.386 -37.440 1.00 33.84 185 VAL A CA 1
ATOM 1452 C C . VAL A 1 185 ? -30.775 -35.305 -36.778 1.00 33.84 185 VAL A C 1
ATOM 1454 O O . VAL A 1 185 ? -31.417 -36.101 -37.464 1.00 33.84 185 VAL A O 1
ATOM 1457 N N . ARG A 1 186 ? -30.996 -35.157 -35.466 1.00 30.67 186 ARG A N 1
ATOM 1458 C CA . ARG A 1 186 ? -32.246 -35.565 -34.806 1.00 30.67 186 ARG A CA 1
ATOM 1459 C C . ARG A 1 186 ? -32.773 -34.417 -33.948 1.00 30.67 186 ARG A C 1
ATOM 1461 O O . ARG A 1 186 ? -32.091 -33.926 -33.056 1.00 30.67 186 ARG A O 1
ATOM 1468 N N . THR A 1 187 ? -33.979 -33.994 -34.298 1.00 32.50 187 THR A N 1
ATOM 1469 C CA . THR A 1 187 ? -34.857 -33.046 -33.610 1.00 32.50 187 THR A CA 1
ATOM 1470 C C . THR A 1 187 ? -35.477 -33.662 -32.344 1.00 32.50 187 THR A C 1
ATOM 1472 O O . THR A 1 187 ? -35.600 -34.888 -32.271 1.00 32.50 187 THR A O 1
ATOM 1475 N N . PRO A 1 188 ? -35.905 -32.844 -31.362 1.00 33.72 188 PRO A N 1
ATOM 1476 C CA . PRO A 1 188 ? -36.704 -33.300 -30.226 1.00 33.72 188 PRO A CA 1
ATOM 1477 C C . PRO A 1 188 ? -38.195 -33.371 -30.601 1.00 33.72 188 PRO A C 1
ATOM 1479 O O . PRO A 1 188 ? -38.652 -32.619 -31.463 1.00 33.72 188 PRO A O 1
ATOM 1482 N N . LYS A 1 189 ? -38.951 -34.274 -29.965 1.00 31.78 189 LYS A N 1
ATOM 1483 C CA . LYS A 1 189 ? -40.407 -34.394 -30.124 1.00 31.78 189 LYS A CA 1
ATOM 1484 C C . LYS A 1 189 ? -41.085 -34.267 -28.754 1.00 31.78 189 LYS A C 1
ATOM 1486 O O . LYS A 1 189 ? -40.663 -34.936 -27.813 1.00 31.78 189 LYS A O 1
ATOM 1491 N N . GLU A 1 190 ? -42.072 -33.379 -28.695 1.00 33.31 190 GLU A N 1
ATOM 1492 C CA . GLU A 1 190 ? -43.017 -33.118 -27.600 1.00 33.31 190 GLU A CA 1
ATOM 1493 C C . GLU A 1 190 ? -44.046 -34.248 -27.394 1.00 33.31 190 GLU A C 1
ATOM 1495 O O . GLU A 1 190 ? -44.342 -34.976 -28.343 1.00 33.31 190 GLU A O 1
ATOM 1500 N N . GLU A 1 191 ? -44.542 -34.295 -26.144 1.00 31.73 191 GLU A N 1
ATOM 1501 C CA . GLU A 1 191 ? -45.893 -34.621 -25.615 1.00 31.73 191 GLU A CA 1
ATOM 1502 C C . GLU A 1 191 ? -46.611 -35.929 -26.027 1.00 31.73 191 GLU A C 1
ATOM 1504 O O . GLU A 1 191 ? -46.741 -36.245 -27.207 1.00 31.73 191 GLU A O 1
ATOM 1509 N N . ASP A 1 192 ? -47.125 -36.705 -25.052 1.00 31.92 192 ASP A N 1
ATOM 1510 C CA . ASP A 1 192 ? -48.519 -36.576 -24.554 1.00 31.92 192 ASP A CA 1
ATOM 1511 C C . ASP A 1 192 ? -48.910 -37.673 -23.509 1.00 31.92 192 ASP A C 1
ATOM 1513 O O . ASP A 1 192 ? -48.259 -38.712 -23.388 1.00 31.92 192 ASP A O 1
ATOM 1517 N N . ASP A 1 193 ? -49.976 -37.358 -22.772 1.00 33.41 193 ASP A N 1
ATOM 1518 C CA . ASP A 1 193 ? -50.673 -37.818 -21.559 1.00 33.41 193 ASP A CA 1
ATOM 1519 C C . ASP A 1 193 ? -50.949 -39.302 -21.219 1.00 33.41 193 ASP A C 1
ATOM 1521 O O . ASP A 1 193 ? -51.079 -40.189 -22.063 1.00 33.41 193 ASP A O 1
ATOM 1525 N N . SER A 1 194 ? -51.164 -39.529 -19.909 1.00 33.62 194 SER A N 1
ATOM 1526 C CA . SER A 1 194 ? -52.268 -40.293 -19.260 1.00 33.62 194 SER A CA 1
ATOM 1527 C C . SER A 1 194 ? -51.903 -40.559 -17.783 1.00 33.62 194 SER A C 1
ATOM 1529 O O . SER A 1 194 ? -50.747 -40.815 -17.470 1.00 33.62 194 SER A O 1
ATOM 1531 N N . GLU A 1 195 ? -52.766 -40.555 -16.772 1.00 34.84 195 GLU A N 1
ATOM 1532 C CA . GLU A 1 195 ? -54.168 -40.197 -16.599 1.00 34.84 195 GLU A CA 1
ATOM 1533 C C . GLU A 1 195 ? -54.405 -40.095 -15.073 1.00 34.84 195 GLU A C 1
ATOM 1535 O O . GLU A 1 195 ? -53.661 -40.625 -14.246 1.00 34.84 195 GLU A O 1
ATOM 1540 N N . VAL A 1 196 ? -55.446 -39.342 -14.759 1.00 36.97 196 VAL A N 1
ATOM 1541 C CA . VAL A 1 196 ? -56.109 -39.018 -13.496 1.00 36.97 196 VAL A CA 1
ATOM 1542 C C . VAL A 1 196 ? -56.292 -40.210 -12.540 1.00 36.97 196 VAL A C 1
ATOM 1544 O O . VAL A 1 196 ? -56.747 -41.265 -12.962 1.00 36.97 196 VAL A O 1
ATOM 1547 N N . ASP A 1 197 ? -56.126 -39.995 -11.227 1.00 35.06 197 ASP A N 1
ATOM 1548 C CA . ASP A 1 197 ? -57.162 -40.474 -10.304 1.00 35.06 197 ASP A CA 1
ATOM 1549 C C . ASP A 1 197 ? -57.302 -39.622 -9.036 1.00 35.06 197 ASP A C 1
ATOM 1551 O O . ASP A 1 197 ? -56.341 -39.218 -8.378 1.00 35.06 197 ASP A O 1
ATOM 1555 N N . ALA A 1 198 ? -58.559 -39.308 -8.749 1.00 36.00 198 ALA A N 1
ATOM 1556 C CA . ALA A 1 198 ? -59.021 -38.353 -7.761 1.00 36.00 198 ALA A CA 1
ATOM 1557 C C . ALA A 1 198 ? -59.353 -39.013 -6.413 1.00 36.00 198 ALA A C 1
ATOM 1559 O O . ALA A 1 198 ? -59.842 -40.140 -6.367 1.00 36.00 198 ALA A O 1
ATOM 1560 N N . LYS A 1 199 ? -59.189 -38.250 -5.321 1.00 37.66 199 LYS A N 1
ATOM 1561 C CA . LYS A 1 199 ? -60.093 -38.169 -4.146 1.00 37.66 199 LYS A CA 1
ATOM 1562 C C . LYS A 1 199 ? -59.554 -37.077 -3.204 1.00 37.66 199 LYS A C 1
ATOM 1564 O O . LYS A 1 199 ? -58.469 -37.234 -2.664 1.00 37.66 199 LYS A O 1
ATOM 1569 N N . LEU A 1 200 ? -60.111 -35.862 -3.139 1.00 32.44 200 LEU A N 1
ATOM 1570 C CA . LEU A 1 200 ? -61.393 -35.451 -2.530 1.00 32.44 200 LEU A CA 1
ATOM 1571 C C . LEU A 1 200 ? -61.594 -35.993 -1.105 1.00 32.44 200 LEU A C 1
ATOM 1573 O O . LEU A 1 200 ? -62.043 -37.125 -0.934 1.00 32.44 200 LEU A O 1
ATOM 1577 N N . ASN A 1 201 ? -61.247 -35.179 -0.099 1.00 37.72 201 ASN A N 1
ATOM 1578 C CA . ASN A 1 201 ? -62.174 -34.532 0.857 1.00 37.72 201 ASN A CA 1
ATOM 1579 C C . ASN A 1 201 ? -61.353 -33.912 2.021 1.00 37.72 201 ASN A C 1
ATOM 1581 O O . ASN A 1 201 ? -60.469 -34.571 2.556 1.00 37.72 201 ASN A O 1
ATOM 1585 N N . ASP A 1 202 ? -61.420 -32.598 2.283 1.00 38.81 202 ASP A N 1
ATOM 1586 C CA . ASP A 1 202 ? -62.511 -31.881 2.992 1.00 38.81 202 ASP A CA 1
ATOM 1587 C C . ASP A 1 202 ? -62.470 -32.197 4.507 1.00 38.81 202 ASP A C 1
ATOM 1589 O O . ASP A 1 202 ? -62.394 -33.359 4.877 1.00 38.81 202 ASP A O 1
ATOM 1593 N N . MET A 1 203 ? -62.498 -31.292 5.486 1.00 36.91 203 MET A N 1
ATOM 1594 C CA . MET A 1 203 ? -62.506 -29.835 5.568 1.00 36.91 203 MET A CA 1
ATOM 1595 C C . MET A 1 203 ? -62.218 -29.454 7.033 1.00 36.91 203 MET A C 1
ATOM 1597 O O . MET A 1 203 ? -62.514 -30.226 7.942 1.00 36.91 203 MET A O 1
ATOM 1601 N N . GLY A 1 204 ? -61.805 -28.204 7.255 1.00 32.75 204 GLY A N 1
ATOM 1602 C CA . GLY A 1 204 ? -62.068 -27.477 8.503 1.00 32.75 204 GLY A CA 1
ATOM 1603 C C . GLY A 1 204 ? -61.076 -27.752 9.640 1.00 32.75 204 GLY A C 1
ATOM 1604 O O . GLY A 1 204 ? -60.567 -28.844 9.815 1.00 32.75 204 GLY A O 1
ATOM 1605 N N . GLY A 1 205 ? -60.721 -26.794 10.478 1.00 35.84 205 GLY A N 1
ATOM 1606 C CA . GLY A 1 205 ? -61.194 -25.435 10.645 1.00 35.84 205 GLY A CA 1
ATOM 1607 C C . GLY A 1 205 ? -60.329 -24.768 11.713 1.00 35.84 205 GLY A C 1
ATOM 1608 O O . GLY A 1 205 ? -59.592 -25.423 12.447 1.00 35.84 205 GLY A O 1
ATOM 1609 N N . GLN A 1 206 ? -60.414 -23.445 11.757 1.00 46.75 206 GLN A N 1
ATOM 1610 C CA . GLN A 1 206 ? -59.813 -22.584 12.771 1.00 46.75 206 GLN A CA 1
ATOM 1611 C C . GLN A 1 206 ? -60.014 -23.105 14.202 1.00 46.75 206 GLN A C 1
ATOM 1613 O O . GLN A 1 206 ? -61.121 -23.513 14.553 1.00 46.75 206 GLN A O 1
ATOM 1618 N N . ARG A 1 207 ? -59.018 -22.886 15.069 1.00 39.19 207 ARG A N 1
ATOM 1619 C CA . ARG A 1 207 ? -59.238 -22.145 16.322 1.00 39.19 207 ARG A CA 1
ATOM 1620 C C . ARG A 1 207 ? -57.938 -21.640 16.947 1.00 39.19 207 ARG A C 1
ATOM 1622 O O . ARG A 1 207 ? -56.884 -22.252 16.837 1.00 39.19 207 ARG A O 1
ATOM 1629 N N . ILE A 1 208 ? -58.102 -20.466 17.536 1.00 42.84 208 ILE A N 1
ATOM 1630 C CA . ILE A 1 208 ? -57.162 -19.597 18.237 1.00 42.84 208 ILE A CA 1
ATOM 1631 C C . ILE A 1 208 ? -57.212 -19.962 19.738 1.00 42.84 208 ILE A C 1
ATOM 1633 O O . ILE A 1 208 ? -58.152 -20.637 20.166 1.00 42.84 208 ILE A O 1
ATOM 1637 N N . ASP A 1 209 ? -56.256 -19.412 20.491 1.00 46.12 209 ASP A N 1
ATOM 1638 C CA . ASP A 1 209 ? -56.141 -19.289 21.957 1.00 46.12 209 ASP A CA 1
ATOM 1639 C C . ASP A 1 209 ? -55.472 -20.499 22.643 1.00 46.12 209 ASP A C 1
ATOM 1641 O O . ASP A 1 209 ? -55.859 -21.641 22.420 1.00 46.12 209 ASP A O 1
ATOM 1645 N N . LYS A 1 210 ? -54.441 -20.352 23.485 1.00 45.38 210 LYS A N 1
ATOM 1646 C CA . LYS A 1 210 ? -54.049 -19.271 24.403 1.00 45.38 210 LYS A CA 1
ATOM 1647 C C . LYS A 1 210 ? -52.546 -19.334 24.678 1.00 45.38 210 LYS A C 1
ATOM 1649 O O . LYS A 1 210 ? -52.025 -20.471 24.700 1.00 45.38 210 LYS A O 1
#

Nearest PDB structures (foldseek):
  2xep-assembly1_A  TM=6.480E-01  e=3.962E+00  Streptomyces clavuligerus
  2xf3-assembly1_A  TM=6.493E-01  e=3.962E+00  Streptomyces 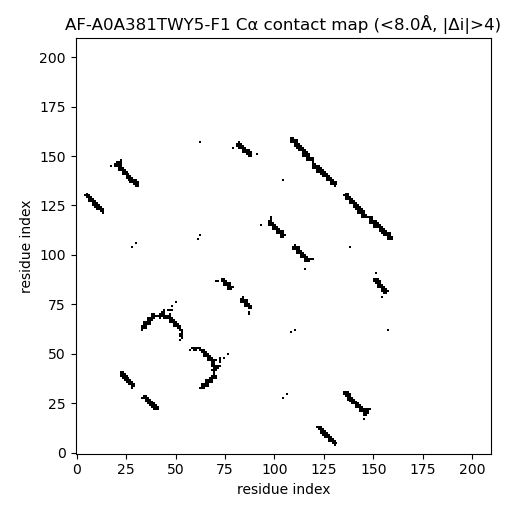clavuligerus
  2xgn-assembly2_B  TM=6.550E-01  e=4.179E+00  Streptomyces clavuligerus
  2xf3-assembly2_B  TM=6.542E-01  e=3.962E+00  Streptomyces clavuligerus
  2xh9-assembly1_A  TM=6.492E-01  e=4.179E+00  Streptomyces clavuligerus

Mean predicted aligned error: 13.83 Å

Solvent-accessible surface area (backbone atoms only — not comparable to full-atom values): 12996 Å² total; per-residue (Å²): 132,83,84,78,81,46,64,50,77,50,78,49,69,59,88,71,89,70,99,56,59,70,19,36,43,36,41,38,37,37,61,77,78,39,34,35,40,40,36,38,38,78,60,69,25,94,53,66,49,78,46,52,47,35,83,74,40,69,87,34,62,85,54,48,37,36,36,39,32,21,41,50,78,77,46,44,78,46,82,41,101,68,44,39,28,36,42,49,45,83,96,68,82,87,54,97,80,54,50,68,51,75,45,73,45,92,50,89,60,31,32,38,44,34,39,30,30,83,50,69,46,79,38,32,40,39,37,35,41,39,44,45,97,86,68,43,40,35,41,40,36,41,38,34,25,51,35,76,69,47,65,35,34,32,44,36,29,68,59,62,78,71,91,82,70,78,84,73,77,79,76,83,73,87,77,82,87,85,85,89,82,86,88,78,91,80,84,89,82,82,88,87,90,89,81,88,87,88,79,91,78,88,79,87,76,91,86,82,88,133

Secondary structure (DSSP, 8-state):
-PPP--EEEEEEE-SS---S-EEEEEEEEETTTTEEEEEEES-S-SS-EEE-HHHH-GGGTTSPEEEEESS-TT-EEEEETTEEEEE-STT----TT--EEEEEE--SSEEEEEEEESS-EEEEEEEEEEE-TTS-EEEEEEEEEEB---EEEEEEEEEPSPTT-----------PPPP-------------------------------